Protein AF-0000000078470858 (afdb_homodimer)

Nearest PDB structures (foldseek):
  6ssp-assembly2_H  TM=3.306E-01  e=7.526E+00  Dickeya chrysanthemi
  3lq7-assembly1_A  TM=2.319E-01  e=8.376E+00  Agrobacterium fabrum str. C58
  6ssp-assembly2_H  TM=3.306E-01  e=5.471E+00  Dickeya chrysanthemi

Structure (mmCIF, N/CA/C/O backbone):
data_AF-0000000078470858-model_v1
#
loop_
_entity.id
_entity.type
_entity.pdbx_description
1 polymer 'Uncharacterized protein'
#
loop_
_atom_site.group_PDB
_atom_site.id
_atom_site.type_symbol
_atom_site.label_atom_id
_atom_site.label_alt_id
_atom_site.label_comp_id
_atom_site.label_asym_id
_atom_site.label_entity_id
_atom_site.label_seq_id
_atom_site.pdbx_PDB_ins_code
_atom_site.Cartn_x
_atom_site.Cartn_y
_atom_site.Cartn_z
_atom_site.occupancy
_atom_site.B_iso_or_equiv
_atom_site.auth_seq_id
_atom_site.auth_comp_id
_atom_site.auth_asym_id
_atom_site.auth_atom_id
_atom_site.pdbx_PDB_model_num
ATOM 1 N N . MET A 1 1 ? -19.266 -31.812 -19.844 1 37.5 1 MET A N 1
ATOM 2 C CA . MET A 1 1 ? -18.266 -30.734 -19.781 1 37.5 1 MET A CA 1
ATOM 3 C C . MET A 1 1 ? -18.656 -29.688 -18.75 1 37.5 1 MET A C 1
ATOM 5 O O . MET A 1 1 ? -19.531 -28.859 -18.984 1 37.5 1 MET A O 1
ATOM 9 N N . ILE A 1 2 ? -18.75 -29.969 -17.453 1 41.38 2 ILE A N 1
ATOM 10 C CA . ILE A 1 2 ? -19.234 -29.109 -16.375 1 41.38 2 ILE A CA 1
ATOM 11 C C . ILE A 1 2 ? -18.344 -27.875 -16.266 1 41.38 2 ILE A C 1
ATOM 13 O O . ILE A 1 2 ? -17.109 -28 -16.188 1 41.38 2 ILE A O 1
ATOM 17 N N . ALA A 1 3 ? -18.641 -26.828 -16.875 1 43.81 3 ALA A N 1
ATOM 18 C CA . ALA A 1 3 ? -17.984 -25.547 -16.656 1 43.81 3 ALA A CA 1
ATOM 19 C C . ALA A 1 3 ? -17.641 -25.344 -15.188 1 43.81 3 ALA A C 1
ATOM 21 O O . ALA A 1 3 ? -18.516 -25.391 -14.328 1 43.81 3 ALA A O 1
ATOM 22 N N . SER A 1 4 ? -16.562 -25.891 -14.625 1 44.12 4 SER A N 1
ATOM 23 C CA . SER A 1 4 ? -16.203 -25.594 -13.242 1 44.12 4 SER A CA 1
ATOM 24 C C . SER A 1 4 ? -16.484 -24.125 -12.898 1 44.12 4 SER A C 1
ATOM 26 O O . SER A 1 4 ? -16 -23.219 -13.57 1 44.12 4 SER A O 1
ATOM 28 N N . THR A 1 5 ? -17.703 -23.781 -12.539 1 48.09 5 THR A N 1
ATOM 29 C CA . THR A 1 5 ? -18.062 -22.469 -12 1 48.09 5 THR A CA 1
ATOM 30 C C . THR A 1 5 ? -16.938 -21.906 -11.141 1 48.09 5 THR A C 1
ATOM 32 O O . THR A 1 5 ? -16.781 -22.297 -9.984 1 48.09 5 THR A O 1
ATOM 35 N N . HIS A 1 6 ? -15.891 -21.625 -11.719 1 52.25 6 HIS A N 1
ATOM 36 C CA . HIS A 1 6 ? -14.742 -21.047 -11.023 1 52.25 6 HIS A CA 1
ATOM 37 C C . HIS A 1 6 ? -15.172 -19.984 -10.031 1 52.25 6 HIS A C 1
ATOM 39 O O . HIS A 1 6 ? -15.828 -19.016 -10.398 1 52.25 6 HIS A O 1
ATOM 45 N N . LYS A 1 7 ? -15.711 -20.359 -8.781 1 55.19 7 LYS A N 1
ATOM 46 C CA . LYS A 1 7 ? -15.953 -19.359 -7.742 1 55.19 7 LYS A CA 1
ATOM 47 C C . LYS A 1 7 ? -14.844 -18.312 -7.715 1 55.19 7 LYS A C 1
ATOM 49 O O . LYS A 1 7 ? -13.656 -18.641 -7.719 1 55.19 7 LYS A O 1
ATOM 54 N N . PRO A 1 8 ? -15.266 -17.094 -8.023 1 62.03 8 PRO A N 1
ATOM 55 C CA . PRO A 1 8 ? -14.211 -16.078 -7.961 1 62.03 8 PRO A CA 1
ATOM 56 C C . PRO A 1 8 ? -13.406 -16.141 -6.668 1 62.03 8 PRO A C 1
ATOM 58 O O . PRO A 1 8 ? -13.977 -16.344 -5.59 1 62.03 8 PRO A O 1
ATOM 61 N N . SER A 1 9 ? -12.109 -16.25 -6.77 1 76.94 9 SER A N 1
ATOM 62 C CA . SER A 1 9 ? -11.195 -16.281 -5.633 1 76.94 9 SER A CA 1
ATOM 63 C C . SER A 1 9 ? -11.508 -15.172 -4.641 1 76.94 9 SER A C 1
ATOM 65 O O . SER A 1 9 ? -11.867 -14.055 -5.043 1 76.94 9 SER A O 1
ATOM 67 N N . ALA A 1 10 ? -11.742 -15.5 -3.354 1 79.12 10 ALA A N 1
ATOM 68 C CA . ALA A 1 10 ? -11.891 -14.508 -2.295 1 79.12 10 ALA A CA 1
ATOM 69 C C . ALA A 1 10 ? -10.773 -13.469 -2.35 1 79.12 10 ALA A C 1
ATOM 71 O O . ALA A 1 10 ? -10.883 -12.406 -1.74 1 79.12 10 ALA A O 1
ATOM 72 N N . ALA A 1 11 ? -9.82 -13.82 -3.15 1 89.5 11 ALA A N 1
ATOM 73 C CA . ALA A 1 11 ? -8.711 -12.891 -3.318 1 89.5 11 ALA A CA 1
ATOM 74 C C . ALA A 1 11 ? -9.117 -11.695 -4.176 1 89.5 11 ALA A C 1
ATOM 76 O O . ALA A 1 11 ? -8.539 -10.609 -4.051 1 89.5 11 ALA A O 1
ATOM 77 N N . MET A 1 12 ? -10.094 -11.859 -4.949 1 91.88 12 MET A N 1
ATOM 78 C CA . MET A 1 12 ? -10.445 -10.82 -5.914 1 91.88 12 MET A CA 1
ATOM 79 C C . MET A 1 12 ? -11.047 -9.609 -5.215 1 91.88 12 MET A C 1
ATOM 81 O O . MET A 1 12 ? -10.617 -8.477 -5.445 1 91.88 12 MET A O 1
ATOM 85 N N . PRO A 1 13 ? -12.031 -9.844 -4.324 1 94.31 13 PRO A N 1
ATOM 86 C CA . PRO A 1 13 ? -12.547 -8.672 -3.613 1 94.31 13 PRO A CA 1
ATOM 87 C C . PRO A 1 13 ? -11.461 -7.918 -2.844 1 94.31 13 PRO A C 1
ATOM 89 O O . PRO A 1 13 ? -11.484 -6.688 -2.781 1 94.31 13 PRO A O 1
ATOM 92 N N . TYR A 1 14 ? -10.562 -8.617 -2.262 1 96.06 14 TYR A N 1
ATOM 93 C CA . TYR A 1 14 ? -9.453 -8.016 -1.541 1 96.06 14 TYR A CA 1
ATOM 94 C C . TYR A 1 14 ? -8.578 -7.191 -2.48 1 96.06 14 TYR A C 1
ATOM 96 O O . TYR A 1 14 ? -8.219 -6.051 -2.17 1 96.06 14 TYR A O 1
ATOM 104 N N . ARG A 1 15 ? -8.297 -7.738 -3.592 1 95.19 15 ARG A N 1
ATOM 105 C CA . ARG A 1 15 ? -7.492 -7.039 -4.59 1 95.19 15 ARG A CA 1
ATOM 106 C C . ARG A 1 15 ? -8.18 -5.766 -5.059 1 95.19 15 ARG A C 1
ATOM 108 O O . ARG A 1 15 ? -7.551 -4.715 -5.172 1 95.19 15 ARG A O 1
ATOM 115 N N . ASN A 1 16 ? -9.43 -5.879 -5.383 1 96.62 16 ASN A N 1
ATOM 116 C CA . ASN A 1 16 ? -10.195 -4.723 -5.84 1 96.62 16 ASN A CA 1
ATOM 117 C C . ASN A 1 16 ? -10.227 -3.619 -4.781 1 96.62 16 ASN A C 1
ATOM 119 O O . ASN A 1 16 ? -10.047 -2.443 -5.102 1 96.62 16 ASN A O 1
ATOM 123 N N . ALA A 1 17 ? -10.469 -4.023 -3.557 1 98.19 17 ALA A N 1
ATOM 124 C CA . ALA A 1 17 ? -10.508 -3.059 -2.463 1 98.19 17 ALA A CA 1
ATOM 125 C C . ALA A 1 17 ? -9.156 -2.383 -2.277 1 98.19 17 ALA A C 1
ATOM 127 O O . ALA A 1 17 ? -9.078 -1.174 -2.045 1 98.19 17 ALA A O 1
ATOM 128 N N . TYR A 1 18 ? -8.086 -3.146 -2.354 1 97.75 18 TYR A N 1
ATOM 129 C CA . TYR A 1 18 ? -6.734 -2.598 -2.256 1 97.75 18 TYR A CA 1
ATOM 130 C C . TYR A 1 18 ? -6.492 -1.554 -3.338 1 97.75 18 TYR A C 1
ATOM 132 O O . TYR A 1 18 ? -6.004 -0.457 -3.053 1 97.75 18 TYR A O 1
ATOM 140 N N . ASN A 1 19 ? -6.836 -1.88 -4.539 1 97.38 19 ASN A N 1
ATOM 141 C CA . ASN A 1 19 ? -6.652 -0.963 -5.66 1 97.38 19 ASN A CA 1
ATOM 142 C C . ASN A 1 19 ? -7.449 0.323 -5.465 1 97.38 19 ASN A C 1
ATOM 144 O O . ASN A 1 19 ? -6.953 1.415 -5.746 1 97.38 19 ASN A O 1
ATOM 148 N N . ASN A 1 20 ? -8.664 0.168 -5.082 1 98.31 20 ASN A N 1
ATOM 149 C CA . ASN A 1 20 ? -9.484 1.349 -4.836 1 98.31 20 ASN A CA 1
ATOM 150 C C . ASN A 1 20 ? -8.852 2.266 -3.795 1 98.31 20 ASN A C 1
ATOM 152 O O . ASN A 1 20 ? -8.812 3.484 -3.977 1 98.31 20 ASN A O 1
ATOM 156 N N . LEU A 1 21 ? -8.359 1.654 -2.719 1 98.62 21 LEU A N 1
ATOM 157 C CA . LEU A 1 21 ? -7.734 2.436 -1.655 1 98.62 21 LEU A CA 1
ATOM 158 C C . LEU A 1 21 ? -6.469 3.121 -2.158 1 98.62 21 LEU A C 1
ATOM 160 O O . LEU A 1 21 ? -6.277 4.32 -1.937 1 98.62 21 LEU A O 1
ATOM 164 N N . LEU A 1 22 ? -5.652 2.375 -2.814 1 97.5 22 LEU A N 1
ATOM 165 C CA . LEU A 1 22 ? -4.395 2.875 -3.354 1 97.5 22 LEU A CA 1
ATOM 166 C C . LEU A 1 22 ? -4.633 4.043 -4.309 1 97.5 22 LEU A C 1
ATOM 168 O O . LEU A 1 22 ? -3.844 4.984 -4.352 1 97.5 22 LEU A O 1
ATOM 172 N N . ASN A 1 23 ? -5.672 3.986 -5.008 1 97.06 23 ASN A N 1
ATOM 173 C CA . ASN A 1 23 ? -5.926 4.973 -6.055 1 97.06 23 ASN A CA 1
ATOM 174 C C . ASN A 1 23 ? -6.801 6.113 -5.547 1 97.06 23 ASN A C 1
ATOM 176 O O . ASN A 1 23 ? -7.254 6.949 -6.332 1 97.06 23 ASN A O 1
ATOM 180 N N . THR A 1 24 ? -7.113 6.125 -4.328 1 98.12 24 THR A N 1
ATOM 181 C CA . THR A 1 24 ? -7.828 7.266 -3.762 1 98.12 24 THR A CA 1
ATOM 182 C C . THR A 1 24 ? -6.93 8.5 -3.725 1 98.12 24 THR A C 1
ATOM 184 O O . THR A 1 24 ? -5.984 8.562 -2.936 1 98.12 24 THR A O 1
ATOM 187 N N . LYS A 1 25 ? -7.227 9.469 -4.527 1 97.75 25 LYS A N 1
ATOM 188 C CA . LYS A 1 25 ? -6.434 10.688 -4.648 1 97.75 25 LYS A CA 1
ATOM 189 C C . LYS A 1 25 ? -7.289 11.93 -4.418 1 97.75 25 LYS A C 1
ATOM 191 O O . LYS A 1 25 ? -8.484 11.938 -4.73 1 97.75 25 LYS A O 1
ATOM 196 N N . PHE A 1 26 ? -6.613 12.938 -3.869 1 96.94 26 PHE A N 1
ATOM 197 C CA . PHE A 1 26 ? -7.254 14.242 -3.779 1 96.94 26 PHE A CA 1
ATOM 198 C C . PHE A 1 26 ? -7.504 14.82 -5.168 1 96.94 26 PHE A C 1
ATOM 200 O O . PHE A 1 26 ? -6.574 14.953 -5.969 1 96.94 26 PHE A O 1
ATOM 207 N N . THR A 1 27 ? -8.766 15.211 -5.422 1 89.69 27 THR A N 1
ATOM 208 C CA . THR A 1 27 ? -9.078 15.758 -6.738 1 89.69 27 THR A CA 1
ATOM 209 C C . THR A 1 27 ? -9.75 17.125 -6.613 1 89.69 27 THR A C 1
ATOM 211 O O . THR A 1 27 ? -9.172 18.141 -7.004 1 89.69 27 THR A O 1
ATOM 214 N N . THR A 1 28 ? -10.875 17.219 -5.918 1 87.88 28 THR A N 1
ATOM 215 C CA . THR A 1 28 ? -11.656 18.453 -5.969 1 87.88 28 THR A CA 1
ATOM 216 C C . THR A 1 28 ? -11.688 19.125 -4.602 1 87.88 28 THR A C 1
ATOM 218 O O . THR A 1 28 ? -11.32 20.297 -4.473 1 87.88 28 THR A O 1
ATOM 221 N N . SER A 1 29 ? -12.203 18.438 -3.674 1 94 29 SER A N 1
ATOM 222 C CA . SER A 1 29 ? -12.328 19.031 -2.348 1 94 29 SER A CA 1
ATOM 223 C C . SER A 1 29 ? -11.773 18.109 -1.272 1 94 29 SER A C 1
ATOM 225 O O . SER A 1 29 ? -11.773 16.891 -1.437 1 94 29 SER A O 1
ATOM 227 N N . ALA A 1 30 ? -11.43 18.734 -0.193 1 9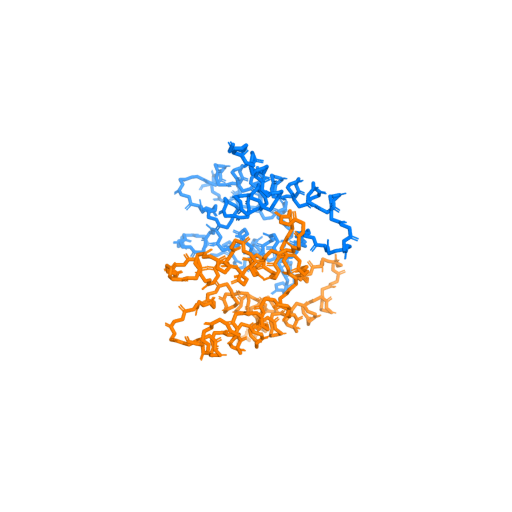5.56 30 ALA A N 1
ATOM 228 C CA . ALA A 1 30 ? -10.953 17.984 0.958 1 95.56 30 ALA A CA 1
ATOM 229 C C . ALA A 1 30 ? -12.047 17.062 1.503 1 95.56 30 ALA A C 1
ATOM 231 O O . ALA A 1 30 ? -11.781 15.922 1.883 1 95.56 30 ALA A O 1
ATOM 232 N N . THR A 1 31 ? -13.219 17.578 1.565 1 95.5 31 THR A N 1
ATOM 233 C CA . THR A 1 31 ? -14.344 16.812 2.076 1 95.5 31 THR A CA 1
ATOM 234 C C . THR A 1 31 ? -14.547 15.539 1.252 1 95.5 31 THR A C 1
ATOM 236 O O . THR A 1 31 ? -14.688 14.445 1.806 1 95.5 31 THR A O 1
ATOM 239 N N . ASP A 1 32 ? -14.594 15.656 -0.107 1 96.5 32 ASP A N 1
ATOM 240 C CA . ASP A 1 32 ? -14.766 14.492 -0.972 1 96.5 32 ASP A CA 1
ATOM 241 C C . ASP A 1 32 ? -13.617 13.508 -0.806 1 96.5 32 ASP A C 1
ATOM 243 O O . ASP A 1 32 ? -13.836 12.297 -0.701 1 96.5 32 ASP A O 1
ATOM 247 N N . PHE A 1 33 ? -12.43 14.055 -0.84 1 97.88 33 PHE A N 1
ATOM 248 C CA . PHE A 1 33 ? -11.266 13.188 -0.678 1 97.88 33 PHE A CA 1
ATOM 249 C C . PHE A 1 33 ? -11.344 12.422 0.635 1 97.88 33 PHE A C 1
ATOM 251 O O . PHE A 1 33 ? -11.141 11.203 0.659 1 97.88 33 PHE A O 1
ATOM 258 N N . CYS A 1 34 ? -11.602 13.102 1.773 1 98.25 34 CYS A N 1
ATOM 259 C CA . CYS A 1 34 ? -11.648 12.477 3.092 1 98.25 34 CYS A CA 1
ATOM 260 C C . CYS A 1 34 ? -12.727 11.406 3.152 1 98.25 34 CYS A C 1
ATOM 262 O O . CYS A 1 34 ? -12.5 10.312 3.67 1 98.25 34 CYS A O 1
ATOM 264 N N . ASN A 1 35 ? -13.898 11.656 2.619 1 97.94 35 ASN A N 1
ATOM 265 C CA . ASN A 1 35 ? -14.992 10.688 2.611 1 97.94 35 ASN A CA 1
ATOM 266 C C . ASN A 1 35 ? -14.648 9.461 1.772 1 97.94 35 ASN A C 1
ATOM 268 O O . ASN A 1 35 ? -14.891 8.328 2.195 1 97.94 35 ASN A O 1
ATOM 272 N N . ASP A 1 36 ? -14.141 9.688 0.554 1 98.44 36 ASP A N 1
ATOM 273 C CA . ASP A 1 3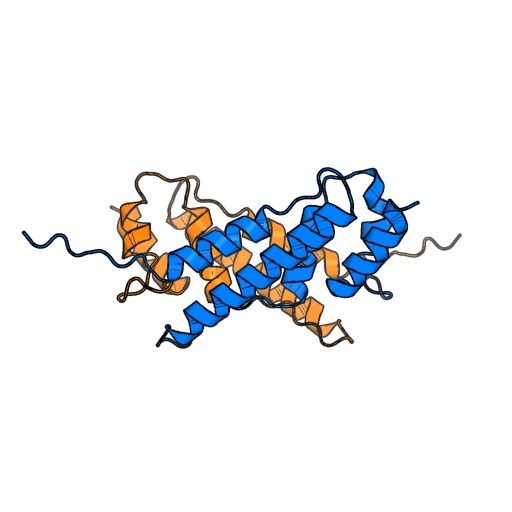6 ? -13.773 8.586 -0.328 1 98.44 36 ASP A CA 1
ATOM 274 C C . ASP A 1 36 ? -12.688 7.711 0.306 1 98.44 36 ASP A C 1
ATOM 276 O O . ASP A 1 36 ? -12.758 6.484 0.238 1 98.44 36 ASP A O 1
ATOM 280 N N . PHE A 1 37 ? -11.664 8.383 0.908 1 98.69 37 PHE A N 1
ATOM 281 C CA . PHE A 1 37 ? -10.594 7.621 1.534 1 98.69 37 PHE A CA 1
ATOM 282 C C . PHE A 1 37 ? -11.133 6.754 2.666 1 98.69 37 PHE A C 1
ATOM 284 O O . PHE A 1 37 ? -10.805 5.57 2.76 1 98.69 37 PHE A O 1
ATOM 291 N N . GLN A 1 38 ? -11.945 7.316 3.539 1 98.5 38 GLN A N 1
ATOM 292 C CA . GLN A 1 38 ? -12.516 6.57 4.656 1 98.5 38 GLN A CA 1
ATOM 293 C C . GLN A 1 38 ? -13.344 5.391 4.168 1 98.5 38 GLN A C 1
ATOM 295 O O . GLN A 1 38 ? -13.25 4.289 4.711 1 98.5 38 GLN A O 1
ATOM 300 N N . ARG A 1 39 ? -14.133 5.621 3.176 1 98.62 39 ARG A N 1
ATOM 301 C CA . ARG A 1 39 ? -14.953 4.562 2.604 1 98.62 39 ARG A CA 1
ATOM 302 C C . ARG A 1 39 ? -14.094 3.441 2.037 1 98.62 39 ARG A C 1
ATOM 304 O O . ARG A 1 39 ? -14.328 2.266 2.32 1 98.62 39 ARG A O 1
ATOM 311 N N . ASN A 1 40 ? -13.141 3.812 1.22 1 98.81 40 ASN A N 1
ATOM 312 C CA . ASN A 1 40 ? -12.281 2.816 0.595 1 98.81 40 ASN A CA 1
ATOM 313 C C . ASN A 1 40 ? -11.422 2.088 1.628 1 98.81 40 ASN A C 1
ATOM 315 O O . ASN A 1 40 ? -11.148 0.896 1.482 1 98.81 40 ASN A O 1
ATOM 319 N N . LEU A 1 41 ? -10.984 2.793 2.695 1 98.81 41 LEU A N 1
ATOM 320 C CA . LEU A 1 41 ? -10.242 2.16 3.781 1 98.81 41 LEU A CA 1
ATOM 321 C C . LEU A 1 41 ? -11.109 1.118 4.488 1 98.81 41 LEU A C 1
ATOM 323 O O . LEU A 1 41 ? -10.648 0.004 4.754 1 98.81 41 LEU A O 1
ATOM 327 N N . GLN A 1 42 ? -12.297 1.466 4.801 1 98.69 42 GLN A N 1
ATOM 328 C CA . GLN A 1 42 ? -13.203 0.532 5.457 1 98.69 42 GLN A CA 1
ATOM 329 C C . GLN A 1 42 ? -13.492 -0.672 4.562 1 98.69 42 GLN A C 1
ATOM 331 O O . GLN A 1 42 ? -13.547 -1.807 5.043 1 98.69 42 GLN A O 1
ATOM 336 N N . ASN A 1 43 ? -13.758 -0.433 3.291 1 98.69 43 ASN A N 1
ATOM 337 C CA . ASN A 1 43 ? -13.953 -1.529 2.35 1 98.69 43 ASN A CA 1
ATOM 338 C C . ASN A 1 43 ? -12.758 -2.473 2.322 1 98.69 43 ASN A C 1
ATOM 340 O O . ASN A 1 43 ? -12.922 -3.693 2.254 1 98.69 43 ASN A O 1
ATOM 344 N N . PHE A 1 44 ? -11.594 -1.891 2.334 1 98.56 44 PHE A N 1
ATOM 345 C CA . PHE A 1 44 ? -10.383 -2.707 2.346 1 98.56 44 PHE A CA 1
ATOM 346 C C . PHE A 1 44 ? -10.305 -3.539 3.619 1 98.56 44 PHE A C 1
ATOM 348 O O . PHE A 1 44 ? -10 -4.73 3.57 1 98.56 44 PHE A O 1
ATOM 355 N N . ARG A 1 45 ? -10.57 -2.955 4.793 1 98.5 45 ARG A N 1
ATOM 356 C CA . ARG A 1 45 ? -10.555 -3.668 6.066 1 98.5 45 ARG A CA 1
ATOM 357 C C . ARG A 1 45 ? -11.562 -4.812 6.07 1 98.5 45 ARG A C 1
ATOM 359 O O . ARG A 1 45 ? -11.266 -5.906 6.551 1 98.5 45 ARG A O 1
ATOM 366 N N . ASN A 1 46 ? -12.703 -4.543 5.562 1 98 46 ASN A N 1
ATOM 367 C CA . ASN A 1 46 ? -13.734 -5.574 5.473 1 98 46 ASN A CA 1
ATOM 368 C C . ASN A 1 46 ? -13.289 -6.734 4.582 1 98 46 ASN A C 1
ATOM 370 O O . ASN A 1 46 ? -13.492 -7.898 4.926 1 98 46 ASN A O 1
ATOM 374 N N . ALA A 1 47 ? -12.766 -6.414 3.398 1 96.88 47 ALA A N 1
ATOM 375 C CA . ALA A 1 47 ? -12.281 -7.445 2.486 1 96.88 47 ALA A CA 1
ATOM 376 C C . ALA A 1 47 ? -11.164 -8.266 3.129 1 96.88 47 ALA A C 1
ATOM 378 O O . ALA 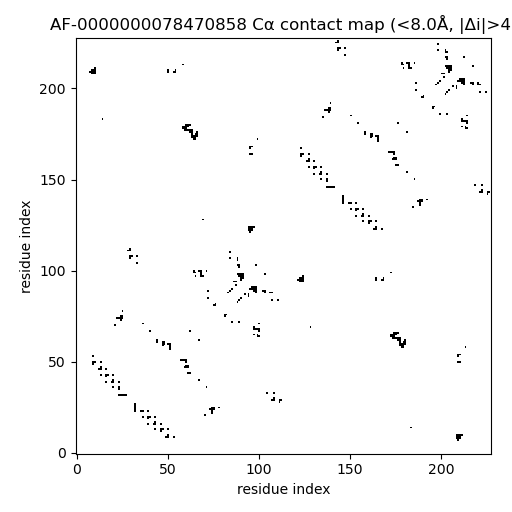A 1 47 ? -11.102 -9.484 2.957 1 96.88 47 ALA A O 1
ATOM 379 N N . ALA A 1 48 ? -10.266 -7.555 3.816 1 96.69 48 ALA A N 1
ATOM 380 C CA . ALA A 1 48 ? -9.18 -8.234 4.527 1 96.69 48 ALA A CA 1
ATOM 381 C C . ALA A 1 48 ? -9.734 -9.203 5.566 1 96.69 48 ALA A C 1
ATOM 383 O O . ALA A 1 48 ? -9.297 -10.359 5.641 1 96.69 48 ALA A O 1
ATOM 384 N N . ALA A 1 49 ? -10.641 -8.75 6.363 1 95.31 49 ALA A N 1
ATOM 385 C CA . ALA A 1 49 ? -11.25 -9.586 7.395 1 95.31 49 ALA A CA 1
ATOM 386 C C . ALA A 1 49 ? -11.938 -10.805 6.785 1 95.31 49 ALA A C 1
ATOM 388 O O . ALA A 1 49 ? -11.836 -11.914 7.312 1 95.31 49 ALA A O 1
ATOM 389 N N . SER A 1 50 ? -12.688 -10.586 5.699 1 93.62 50 SER A N 1
ATOM 390 C CA . SER A 1 50 ? -13.375 -11.672 5.012 1 93.62 50 SER A CA 1
ATOM 391 C C . SER A 1 50 ? -12.391 -12.719 4.508 1 93.62 50 SER A C 1
ATOM 393 O O . SER A 1 50 ? -12.625 -13.922 4.645 1 93.62 50 SER A O 1
ATOM 395 N N . LEU A 1 51 ? -11.359 -12.227 3.916 1 93.25 51 LEU A N 1
ATOM 396 C CA . LEU A 1 51 ? -10.336 -13.133 3.402 1 93.25 51 LEU A CA 1
ATOM 397 C C . LEU A 1 51 ? -9.688 -13.914 4.539 1 93.25 51 LEU A C 1
ATOM 399 O O . LEU A 1 51 ? -9.438 -15.117 4.406 1 93.25 51 LEU A O 1
ATOM 403 N N . GLU A 1 52 ? -9.32 -13.25 5.617 1 92.56 52 GLU A N 1
ATOM 404 C CA . GLU A 1 52 ? -8.719 -13.898 6.781 1 92.56 52 GLU A CA 1
ATOM 405 C C . GLU A 1 52 ? -9.641 -14.977 7.348 1 92.56 52 GLU A C 1
ATOM 407 O O . GLU A 1 52 ? -9.172 -16.016 7.801 1 92.56 52 GLU A O 1
ATOM 412 N N . ALA A 1 53 ? -10.828 -14.742 7.344 1 88.88 53 ALA A N 1
ATOM 413 C CA . ALA A 1 53 ? -11.812 -15.688 7.875 1 88.88 53 ALA A CA 1
ATOM 414 C C . ALA A 1 53 ? -11.859 -16.953 7.031 1 88.88 53 ALA A C 1
ATOM 416 O O . ALA A 1 53 ? -12.195 -18.031 7.535 1 88.88 53 ALA A O 1
ATOM 417 N N . MET A 1 54 ? -11.547 -16.797 5.777 1 84.62 54 MET A N 1
ATOM 418 C CA . MET A 1 54 ? -11.617 -17.922 4.852 1 84.62 54 MET A CA 1
ATOM 419 C C . MET A 1 54 ? -10.289 -18.672 4.793 1 84.62 54 MET A C 1
ATOM 421 O O . MET A 1 54 ? -10.227 -19.797 4.297 1 84.62 54 MET A O 1
ATOM 425 N N . ASN A 1 55 ? -9.297 -17.922 5.266 1 77.31 55 ASN A N 1
ATOM 426 C CA . ASN A 1 55 ? -7.941 -18.422 5.086 1 77.31 55 ASN A CA 1
ATOM 427 C C . ASN A 1 55 ? -7.555 -19.406 6.195 1 77.31 55 ASN A C 1
ATOM 429 O O . ASN A 1 55 ? -7.605 -19.047 7.379 1 77.31 55 ASN A O 1
ATOM 433 N N . GLU A 1 56 ? -7.262 -20.516 5.82 1 72.12 56 GLU A N 1
ATOM 434 C CA . GLU A 1 56 ? -6.863 -21.562 6.766 1 72.12 56 GLU A CA 1
ATOM 435 C C . GLU A 1 56 ? -5.414 -21.375 7.207 1 72.12 56 GLU A C 1
ATOM 437 O O . GLU A 1 56 ? -5.016 -21.875 8.258 1 72.12 56 GLU A O 1
ATOM 442 N N . ASN A 1 57 ? -4.629 -20.641 6.453 1 68.81 57 ASN A N 1
ATOM 443 C CA . ASN A 1 57 ? -3.189 -20.547 6.668 1 68.81 57 ASN A CA 1
ATOM 444 C C . ASN A 1 57 ? -2.838 -19.438 7.645 1 68.81 57 ASN A C 1
ATOM 446 O O . ASN A 1 57 ? -1.662 -19.109 7.832 1 68.81 57 ASN A O 1
ATOM 450 N N . SER A 1 58 ? -3.725 -18.828 8.172 1 81.75 58 SER A N 1
ATOM 451 C CA . SER A 1 58 ? -3.512 -17.875 9.258 1 81.75 58 SER A CA 1
ATOM 452 C C . SER A 1 58 ? -2.84 -16.594 8.758 1 81.75 58 SER A C 1
ATOM 454 O O . SER A 1 58 ? -2.336 -15.805 9.555 1 81.75 58 SER A O 1
ATOM 456 N N . MET A 1 59 ? -2.607 -16.5 7.395 1 88.81 59 MET A N 1
ATOM 457 C CA . MET A 1 59 ? -2.047 -15.25 6.895 1 88.81 59 MET A CA 1
ATOM 458 C C . MET A 1 59 ? -2.947 -14.07 7.25 1 88.81 59 MET A C 1
ATOM 460 O O . MET A 1 59 ? -4.172 -14.164 7.152 1 88.81 59 MET A O 1
ATOM 464 N N . LYS A 1 60 ? -2.268 -12.953 7.703 1 94.56 60 LYS A N 1
ATOM 465 C CA . LYS A 1 60 ? -2.992 -11.727 8.023 1 94.56 60 LYS A CA 1
ATOM 466 C C . LYS A 1 60 ? -3.006 -10.766 6.836 1 94.56 60 LYS A C 1
ATOM 468 O O . LYS A 1 60 ? -2.01 -10.641 6.125 1 94.56 60 LYS A O 1
ATOM 473 N N . TYR A 1 61 ? -4.137 -10.125 6.629 1 95.94 61 TYR A N 1
ATOM 474 C CA . TYR A 1 61 ? -4.328 -9.297 5.445 1 95.94 61 TYR A CA 1
ATOM 475 C C . TYR A 1 61 ? -4.637 -7.855 5.836 1 95.94 61 TYR A C 1
ATOM 477 O O . TYR A 1 61 ? -4.809 -6.996 4.969 1 95.94 61 TYR A O 1
ATOM 485 N N . GLY A 1 62 ? -4.668 -7.629 7.094 1 96.5 62 GLY A N 1
ATOM 486 C CA . GLY A 1 62 ? -5.07 -6.316 7.574 1 96.5 62 GLY A CA 1
ATOM 487 C C . GLY A 1 62 ? -4.062 -5.23 7.258 1 96.5 62 GLY A C 1
ATOM 488 O O . GLY A 1 62 ? -2.949 -5.516 6.816 1 96.5 62 GLY A O 1
ATOM 489 N N . ILE A 1 63 ? -4.453 -4.051 7.445 1 98.19 63 ILE A N 1
ATOM 490 C CA . ILE A 1 63 ? -3.646 -2.85 7.262 1 98.19 63 ILE A CA 1
ATOM 491 C C . ILE A 1 63 ? -3.416 -2.17 8.609 1 98.19 63 ILE A C 1
ATOM 493 O O . ILE A 1 63 ? -4.348 -2.029 9.406 1 98.19 63 ILE A O 1
ATOM 497 N N . SER A 1 64 ? -2.162 -1.79 8.867 1 97.38 64 SER A N 1
ATOM 498 C CA . SER A 1 64 ? -1.86 -1.067 10.102 1 97.38 64 SER A CA 1
ATOM 499 C C . SER A 1 64 ? -2.301 0.389 10.008 1 97.38 64 SER A C 1
ATOM 501 O O . SER A 1 64 ? -2.496 0.917 8.914 1 97.38 64 SER A O 1
ATOM 503 N N . GLU A 1 65 ? -2.41 0.992 11.133 1 95.81 65 GLU A N 1
ATOM 504 C CA . GLU A 1 65 ? -2.781 2.404 11.164 1 95.81 65 GLU A CA 1
ATOM 505 C C . GLU A 1 65 ? -1.729 3.268 10.477 1 95.81 65 GLU A C 1
ATOM 507 O O . GLU A 1 65 ? -2.066 4.23 9.781 1 95.81 65 GLU A O 1
ATOM 512 N N . GLY A 1 66 ? -0.463 2.957 10.695 1 95.44 66 GLY A N 1
ATOM 513 C CA . GLY A 1 66 ? 0.611 3.689 10.047 1 95.44 66 GLY A CA 1
ATOM 514 C C . GLY A 1 66 ? 0.571 3.588 8.531 1 95.44 66 GLY A C 1
ATOM 515 O O . GLY A 1 66 ? 0.805 4.574 7.832 1 95.44 66 GLY A O 1
ATOM 516 N N . MET A 1 67 ? 0.287 2.441 8.023 1 97.25 67 MET A N 1
ATOM 517 C CA . MET A 1 67 ? 0.163 2.262 6.578 1 97.25 67 MET A CA 1
ATOM 518 C C . MET A 1 67 ? -1.026 3.045 6.035 1 97.25 67 MET A C 1
ATOM 520 O O . MET A 1 67 ? -0.935 3.656 4.969 1 97.25 67 MET A O 1
ATOM 524 N N . ALA A 1 68 ? -2.156 2.955 6.746 1 98.38 68 ALA A N 1
ATOM 525 C CA . ALA A 1 68 ? -3.299 3.766 6.336 1 98.38 68 ALA A CA 1
ATOM 526 C C . ALA A 1 68 ? -2.928 5.246 6.277 1 98.38 68 ALA A C 1
ATOM 528 O O . ALA A 1 68 ? -3.293 5.945 5.328 1 98.38 68 ALA A O 1
ATOM 529 N N . SER A 1 69 ? -2.211 5.688 7.211 1 97.44 69 SER A N 1
ATOM 530 C CA . SER A 1 69 ? -1.804 7.086 7.289 1 97.44 69 SER A CA 1
ATOM 531 C C . SER A 1 69 ? -0.912 7.465 6.113 1 97.44 69 SER A C 1
ATOM 533 O O . SER A 1 69 ? -1.088 8.531 5.512 1 97.44 69 SER A O 1
ATOM 535 N N . ILE A 1 70 ? 0.077 6.625 5.848 1 96.88 70 ILE A N 1
ATOM 536 C CA . ILE A 1 70 ? 0.968 6.973 4.742 1 96.88 70 ILE A CA 1
ATOM 537 C C . ILE A 1 70 ? 0.191 6.961 3.43 1 96.88 70 ILE A C 1
ATOM 539 O O . ILE A 1 70 ? 0.463 7.762 2.533 1 96.88 70 ILE A O 1
ATOM 543 N N . MET A 1 71 ? -0.758 6.07 3.244 1 98.12 71 MET A N 1
ATOM 544 C CA . MET A 1 71 ? -1.575 6.066 2.035 1 98.12 71 MET A CA 1
ATOM 545 C C . MET A 1 71 ? -2.406 7.34 1.934 1 98.12 71 MET A C 1
ATOM 547 O O . MET A 1 71 ? -2.559 7.902 0.847 1 98.12 71 MET A O 1
ATOM 551 N N . PHE A 1 72 ? -2.992 7.809 3.066 1 98.5 72 PHE A N 1
ATOM 552 C CA . PHE A 1 72 ? -3.709 9.078 3.115 1 98.5 72 PHE A CA 1
ATOM 553 C C . PHE A 1 72 ? -2.801 10.234 2.701 1 98.5 72 PHE A C 1
ATOM 555 O O . PHE A 1 72 ? -3.178 11.055 1.869 1 98.5 72 PHE A O 1
ATOM 562 N N . PHE A 1 73 ? -1.624 10.25 3.275 1 97.06 73 PHE A N 1
ATOM 563 C CA . PHE A 1 73 ? -0.607 11.25 2.975 1 97.06 73 PHE A CA 1
ATOM 564 C C . PHE A 1 73 ? -0.299 11.273 1.481 1 97.06 73 PHE A C 1
ATOM 566 O O . PHE A 1 73 ? -0.298 12.336 0.86 1 97.06 73 PHE A O 1
ATOM 573 N N . GLN A 1 74 ? -0.104 10.148 0.873 1 96.25 74 GLN A N 1
ATOM 574 C CA . GLN A 1 74 ? 0.254 10.016 -0.537 1 96.25 74 GLN A CA 1
ATOM 575 C C . GLN A 1 74 ? -0.885 10.492 -1.438 1 96.25 74 GLN A C 1
ATOM 577 O O . GLN A 1 74 ? -0.645 11.039 -2.516 1 96.25 74 GLN A O 1
ATOM 582 N N . GLY A 1 75 ? -2.074 10.273 -0.97 1 97.38 75 GLY A N 1
ATOM 583 C CA . GLY A 1 75 ? -3.227 10.711 -1.742 1 97.38 75 GLY A CA 1
ATOM 584 C C . GLY A 1 75 ? -3.299 12.219 -1.912 1 97.38 75 GLY A C 1
ATOM 585 O O . GLY A 1 75 ? -4.039 12.719 -2.762 1 97.38 75 GLY A O 1
ATOM 586 N N . THR A 1 76 ? -2.525 12.938 -1.178 1 96.69 76 THR A N 1
ATOM 587 C CA . THR A 1 76 ? -2.543 14.391 -1.218 1 96.69 76 THR A CA 1
ATOM 588 C C . THR A 1 76 ? -1.234 14.938 -1.788 1 96.69 76 THR A C 1
ATOM 590 O O . THR A 1 76 ? -1.066 16.141 -1.925 1 96.69 76 THR A O 1
ATOM 593 N N . ALA A 1 77 ? -0.289 14.094 -2.133 1 93.38 77 ALA A N 1
ATOM 594 C CA . ALA A 1 77 ? 1.1 14.461 -2.402 1 93.38 77 ALA A CA 1
ATOM 595 C C . ALA A 1 77 ? 1.2 15.375 -3.621 1 93.38 77 ALA A C 1
ATOM 597 O O . ALA A 1 77 ? 2.111 16.203 -3.711 1 93.38 77 ALA A O 1
ATOM 598 N N . HIS A 1 78 ? 0.294 15.305 -4.496 1 93.38 78 HIS A N 1
ATOM 599 C CA . HIS A 1 78 ? 0.395 16.062 -5.746 1 93.38 78 HIS A CA 1
ATOM 600 C C . HIS A 1 78 ? -0.274 17.422 -5.625 1 93.38 78 HIS A C 1
ATOM 602 O O . HIS A 1 78 ? -0.214 18.234 -6.555 1 93.38 78 HIS A O 1
ATOM 608 N N . ILE A 1 79 ? -0.891 17.703 -4.535 1 94.5 79 ILE A N 1
ATOM 609 C CA . ILE A 1 79 ? -1.583 18.969 -4.316 1 94.5 79 ILE A CA 1
ATOM 610 C C . ILE A 1 79 ? -0.626 19.969 -3.686 1 94.5 79 ILE A C 1
ATOM 612 O O . ILE A 1 79 ? -0.311 19.875 -2.498 1 94.5 79 ILE A O 1
ATOM 616 N N . SER A 1 80 ? -0.238 20.953 -4.41 1 93.69 80 SER A N 1
ATOM 617 C CA . SER A 1 80 ? 0.855 21.844 -4.023 1 93.69 80 SER A CA 1
ATOM 618 C C . SER A 1 80 ? 0.488 22.672 -2.793 1 93.69 80 SER A C 1
ATOM 620 O O . SER A 1 80 ? 1.313 22.859 -1.896 1 93.69 80 SER A O 1
ATOM 622 N N . TRP A 1 81 ? -0.707 23.234 -2.82 1 93.44 81 TRP A N 1
ATOM 623 C CA . TRP A 1 81 ? -1.05 24.156 -1.743 1 93.44 81 TRP A CA 1
ATOM 624 C C . TRP A 1 81 ? -1.188 23.422 -0.416 1 93.44 81 TRP A C 1
ATOM 626 O O . TRP A 1 81 ? -1.315 24.047 0.64 1 93.44 81 TRP A O 1
ATOM 636 N N . LEU A 1 82 ? -1.118 22.016 -0.364 1 95.56 82 LEU A N 1
ATOM 637 C CA . LEU A 1 82 ? -1.224 21.219 0.855 1 95.56 82 LEU A CA 1
ATOM 638 C C . LEU A 1 82 ? 0.158 20.891 1.408 1 95.56 82 LEU A C 1
ATOM 640 O O . LEU A 1 82 ? 0.281 20.109 2.361 1 95.56 82 LEU A O 1
ATOM 644 N N . GLU A 1 83 ? 1.167 21.406 0.894 1 94.25 83 GLU A N 1
ATOM 645 C CA . GLU A 1 83 ? 2.531 21.094 1.312 1 94.25 83 GLU A CA 1
ATOM 646 C C . GLU A 1 83 ? 2.744 21.422 2.787 1 94.25 83 GLU A C 1
ATOM 648 O O . GLU A 1 83 ? 3.303 20.625 3.537 1 94.25 83 GLU A O 1
ATOM 653 N N . THR A 1 84 ? 2.338 22.625 3.17 1 92.25 84 THR A N 1
ATOM 654 C CA . THR A 1 84 ? 2.498 23.047 4.559 1 92.25 84 THR A CA 1
ATOM 655 C C . THR A 1 84 ? 1.719 22.125 5.492 1 92.25 84 THR A C 1
ATOM 657 O O . THR A 1 84 ? 2.227 21.719 6.539 1 92.25 84 THR A O 1
ATOM 660 N N . TRP A 1 85 ? 0.48 21.812 5.102 1 94.56 85 TRP A N 1
ATOM 661 C CA . TRP A 1 85 ? -0.311 20.891 5.914 1 94.56 85 TRP A CA 1
ATOM 662 C C . TRP A 1 85 ? 0.393 19.547 6.059 1 94.56 85 TRP A C 1
ATOM 664 O O . TRP A 1 85 ? 0.402 18.969 7.141 1 94.56 85 TRP A O 1
ATOM 674 N N . ARG A 1 86 ? 0.992 18.953 5.016 1 93.19 86 ARG A N 1
ATOM 675 C CA . ARG A 1 86 ? 1.677 17.672 5.07 1 93.19 86 ARG A CA 1
ATOM 676 C C . ARG A 1 86 ? 2.873 17.719 6.016 1 93.19 86 ARG A C 1
ATOM 678 O O . ARG A 1 86 ? 3.203 16.734 6.664 1 93.19 86 ARG A O 1
ATOM 685 N N . ALA A 1 87 ? 3.416 18.844 6.191 1 89 87 ALA A N 1
ATOM 686 C CA . ALA A 1 87 ? 4.57 19.016 7.07 1 89 87 ALA A CA 1
ATOM 687 C C . ALA A 1 87 ? 4.137 19.172 8.523 1 89 87 ALA A C 1
ATOM 689 O O . ALA A 1 87 ? 4.91 18.906 9.445 1 89 87 ALA A O 1
ATOM 690 N N . THR A 1 88 ? 2.908 19.516 8.719 1 88.06 88 THR A N 1
ATOM 691 C CA . THR A 1 88 ? 2.498 19.859 10.078 1 88.06 88 THR A CA 1
ATOM 692 C C . THR A 1 88 ? 1.259 19.078 10.484 1 88.06 88 THR A C 1
ATOM 694 O O . THR A 1 88 ? 1.197 18.531 11.594 1 88.06 88 THR A O 1
ATOM 697 N N . GLY A 1 89 ? 0.287 19.016 9.5 1 89.81 89 GLY A N 1
ATOM 698 C CA . GLY A 1 89 ? -1.004 18.422 9.812 1 89.81 89 GLY A CA 1
ATOM 699 C C . GLY A 1 89 ? -1.024 16.922 9.641 1 89.81 89 GLY A C 1
ATOM 700 O O . GLY A 1 89 ? -1.806 16.219 10.297 1 89.81 89 GLY A O 1
ATOM 701 N N . ALA A 1 90 ? -0.22 16.453 8.781 1 93.19 90 ALA A N 1
ATOM 702 C CA . ALA A 1 90 ? -0.203 15.023 8.492 1 93.19 90 ALA A CA 1
ATOM 703 C C . ALA A 1 90 ? 0.776 14.289 9.406 1 93.19 90 ALA A C 1
ATOM 705 O O . ALA A 1 90 ? 0.863 13.062 9.367 1 93.19 90 ALA A O 1
ATOM 706 N N . LEU A 1 91 ? 1.491 15.039 10.188 1 90.31 91 LEU A N 1
ATOM 707 C CA . LEU A 1 91 ? 2.443 14.477 11.133 1 90.31 91 LEU A CA 1
ATOM 708 C C . LEU A 1 91 ? 2.012 14.75 12.57 1 90.31 91 LEU A C 1
ATOM 710 O O . LEU A 1 91 ? 1.276 15.703 12.828 1 90.31 91 LEU A O 1
ATOM 714 N N . GLU A 1 92 ? 2.459 13.859 13.438 1 90.12 92 GLU A N 1
ATOM 715 C CA . GLU A 1 92 ? 2.26 14.117 14.859 1 90.12 92 GLU A CA 1
ATOM 716 C C . GLU A 1 92 ? 3.049 15.344 15.312 1 90.12 92 GLU A C 1
ATOM 718 O O . GLU A 1 92 ? 3.9 15.844 14.57 1 90.12 92 GLU A O 1
ATOM 723 N N . LYS A 1 93 ? 2.807 15.742 16.516 1 82.94 93 LYS A N 1
ATOM 724 C CA . LYS A 1 93 ? 3.389 16.969 17.047 1 82.94 93 LYS A CA 1
ATOM 725 C C . LYS A 1 93 ? 4.91 16.875 17.094 1 82.94 93 LYS A C 1
ATOM 727 O O . LYS A 1 93 ? 5.605 17.875 16.906 1 82.94 93 LYS A O 1
ATOM 732 N N . ASP A 1 94 ? 5.391 15.711 17.328 1 78.06 94 ASP A N 1
ATOM 733 C CA . ASP A 1 94 ? 6.836 15.531 17.406 1 78.06 94 ASP A CA 1
ATOM 734 C C . ASP A 1 94 ? 7.469 15.516 16.016 1 78.06 94 ASP A C 1
ATOM 736 O O . ASP A 1 94 ? 8.695 15.508 15.891 1 78.06 94 ASP A O 1
ATOM 740 N N . GLN A 1 95 ? 6.664 15.492 14.938 1 80.38 95 GLN A N 1
ATOM 741 C CA . GLN A 1 95 ? 7.059 15.539 13.539 1 80.38 95 GLN A CA 1
ATOM 742 C C . GLN A 1 95 ? 7.859 14.305 13.148 1 80.38 95 GLN A C 1
ATOM 744 O O . GLN A 1 95 ? 8.57 14.305 12.141 1 80.38 95 GLN A O 1
ATOM 749 N N . GLN A 1 96 ? 7.754 13.312 13.922 1 83.12 96 GLN A N 1
ATOM 750 C CA . GLN A 1 96 ? 8.547 12.109 13.68 1 83.12 96 GLN A CA 1
ATOM 751 C C . GLN A 1 96 ? 7.691 10.992 13.109 1 83.12 96 GLN A C 1
ATOM 753 O O . GLN A 1 96 ? 8.211 10.07 12.461 1 83.12 96 GLN A O 1
ATOM 758 N N . SER A 1 97 ? 6.445 11.102 13.406 1 90.31 97 SER A N 1
ATOM 759 C CA . SER A 1 97 ? 5.531 10.039 12.984 1 90.31 97 SER A CA 1
ATOM 760 C C . SER A 1 97 ? 4.289 10.617 12.32 1 90.31 97 SER A C 1
ATOM 762 O O . SER A 1 97 ? 3.99 11.805 12.461 1 90.31 97 SER A O 1
ATOM 764 N N . PHE A 1 98 ? 3.625 9.789 11.562 1 92.81 98 PHE A N 1
ATOM 765 C CA . PHE A 1 98 ? 2.375 10.219 10.945 1 92.81 98 PHE A CA 1
ATOM 766 C C . PHE A 1 98 ? 1.271 10.352 11.984 1 92.81 98 PHE A C 1
ATOM 768 O O . PHE A 1 98 ? 1.196 9.555 12.922 1 92.81 98 PHE A O 1
ATOM 775 N N . ALA A 1 99 ? 0.49 11.352 11.766 1 93.88 99 ALA A N 1
ATOM 776 C CA . ALA A 1 99 ? -0.763 11.406 12.516 1 93.88 99 ALA A CA 1
ATOM 777 C C . ALA A 1 99 ? -1.713 10.297 12.07 1 93.88 99 ALA A C 1
ATOM 779 O O . ALA A 1 99 ? -1.671 9.852 10.922 1 93.88 99 ALA A O 1
ATOM 780 N N . PRO A 1 100 ? -2.543 9.805 13.047 1 95.31 100 PRO A N 1
ATOM 781 C CA . PRO A 1 100 ? -3.596 8.875 12.617 1 95.31 100 PRO A CA 1
ATOM 782 C C . PRO A 1 100 ? -4.512 9.477 11.555 1 95.31 100 PRO A C 1
ATOM 784 O O . PRO A 1 100 ? -4.691 10.695 11.5 1 95.31 100 PRO A O 1
ATOM 787 N N . VAL A 1 101 ? -5.16 8.625 10.781 1 97.38 101 VAL A N 1
ATOM 788 C CA . VAL A 1 101 ? -5.992 9.047 9.656 1 97.38 101 VAL A CA 1
ATOM 789 C C . VAL A 1 101 ? -7.109 9.961 10.156 1 97.38 101 VAL A C 1
ATOM 791 O O . VAL A 1 101 ? -7.43 10.969 9.516 1 97.38 101 VAL A O 1
ATOM 794 N N . GLU A 1 102 ? -7.68 9.609 11.281 1 96.62 102 GLU A N 1
ATOM 795 C CA . GLU A 1 102 ? -8.766 10.414 11.828 1 96.62 102 GLU A CA 1
ATOM 796 C C . GLU A 1 102 ? -8.305 11.844 12.094 1 96.62 102 GLU A C 1
ATOM 798 O O . GLU A 1 102 ? -9.023 12.805 11.789 1 96.62 102 GLU A O 1
ATOM 803 N N . GLN A 1 103 ? -7.199 11.992 12.648 1 95.88 103 GLN A N 1
ATOM 804 C CA . GLN A 1 103 ? -6.641 13.32 12.914 1 95.88 103 GLN A CA 1
ATOM 805 C C . GLN A 1 103 ? -6.324 14.047 11.609 1 95.88 103 GLN A C 1
ATOM 807 O O . GLN A 1 103 ? -6.602 15.242 11.477 1 95.88 103 GLN A O 1
ATOM 812 N N . MET A 1 104 ? -5.652 13.398 10.664 1 96.88 104 MET A N 1
ATOM 813 C CA . MET A 1 104 ? -5.367 14 9.359 1 96.88 104 MET A CA 1
ATOM 814 C C . MET A 1 104 ? -6.648 14.484 8.695 1 96.88 104 MET A C 1
ATOM 816 O O . MET A 1 104 ? -6.68 15.57 8.109 1 96.88 104 MET A O 1
ATOM 820 N N . THR A 1 105 ? -7.68 13.633 8.758 1 97.69 105 THR A N 1
ATOM 821 C CA . THR A 1 105 ? -8.977 13.992 8.188 1 97.69 105 THR A CA 1
ATOM 822 C C . THR A 1 105 ? -9.484 15.289 8.805 1 97.69 105 THR A C 1
ATOM 824 O O . THR A 1 105 ? -9.875 16.219 8.078 1 97.69 105 THR A O 1
ATOM 827 N N . ALA A 1 106 ? -9.461 15.375 10.062 1 96.5 106 ALA A N 1
ATOM 828 C CA . ALA A 1 106 ? -9.961 16.547 10.781 1 96.5 106 ALA A CA 1
ATOM 829 C C . ALA A 1 106 ? -9.18 17.797 10.398 1 96.5 106 ALA A C 1
ATOM 831 O O . ALA A 1 106 ? -9.766 18.844 10.102 1 96.5 106 ALA A O 1
ATOM 832 N N . THR A 1 107 ? -7.859 17.766 10.383 1 96.25 107 THR A N 1
ATOM 833 C CA . THR A 1 107 ? -7.027 18.938 10.133 1 96.25 107 THR A CA 1
ATOM 834 C C . THR A 1 107 ? -7.074 19.344 8.664 1 96.25 107 THR A C 1
ATOM 836 O O . THR A 1 107 ? -7.008 20.516 8.328 1 96.25 107 THR A O 1
ATOM 839 N N . LEU A 1 108 ? -7.133 18.344 7.742 1 97.19 108 LEU A N 1
ATOM 840 C CA . LEU A 1 108 ? -7.238 18.641 6.32 1 97.19 108 LEU A CA 1
ATOM 841 C C . LEU A 1 108 ? -8.539 19.391 6.016 1 97.19 108 LEU A C 1
ATOM 843 O O . LEU A 1 108 ? -8.539 20.359 5.262 1 97.19 108 LEU A O 1
ATOM 847 N N . ARG A 1 109 ? -9.602 18.969 6.613 1 95.19 109 ARG A N 1
ATOM 848 C CA . ARG A 1 109 ? -10.891 19.641 6.426 1 95.19 109 ARG A CA 1
ATOM 849 C C . ARG A 1 109 ? -10.844 21.062 6.953 1 95.19 109 ARG A C 1
ATOM 851 O O . ARG A 1 109 ? -11.445 21.969 6.363 1 95.19 109 ARG A O 1
ATOM 858 N N . ALA A 1 110 ? -10.148 21.297 8 1 92.06 110 ALA A N 1
ATOM 859 C CA . ALA A 1 110 ? -10.047 22.609 8.617 1 92.06 110 ALA A CA 1
ATOM 860 C C . ALA A 1 110 ? -9.266 23.578 7.723 1 92.06 110 ALA A C 1
ATOM 862 O O . ALA A 1 110 ? -9.586 24.766 7.652 1 92.06 110 ALA A O 1
ATOM 863 N N . VAL A 1 111 ? -8.266 23.109 6.988 1 89.5 111 VAL A N 1
ATOM 864 C CA . VAL A 1 111 ? -7.418 23.984 6.176 1 89.5 111 VAL A CA 1
ATOM 865 C C . VAL A 1 111 ? -8.07 24.219 4.82 1 89.5 111 VAL A C 1
ATOM 867 O O . VAL A 1 111 ? -7.84 25.25 4.184 1 89.5 111 VAL A O 1
ATOM 870 N N . SER A 1 112 ? -8.812 23.281 4.277 1 81.69 112 SER A N 1
ATOM 871 C CA . SER A 1 112 ? -9.43 23.391 2.959 1 81.69 112 SER A CA 1
ATOM 872 C C . SER A 1 112 ? -10.719 24.203 3.021 1 81.69 112 SER A C 1
ATOM 874 O O . SER A 1 112 ? -11.242 24.641 1.99 1 81.69 112 SER A O 1
ATOM 876 N N . GLY A 1 113 ? -11.398 24.156 4.086 1 72.62 113 GLY A N 1
ATOM 877 C CA . GLY A 1 113 ? -12.578 24.984 4.262 1 72.62 113 GLY A CA 1
ATOM 878 C C . GLY A 1 113 ? -12.266 26.469 4.363 1 72.62 113 GLY A C 1
ATOM 879 O O . GLY A 1 113 ? -13.172 27.297 4.352 1 72.62 113 GLY A O 1
ATOM 880 N N . ASN A 1 114 ? -10.977 26.797 4.562 1 51.5 114 ASN A N 1
ATOM 881 C CA . ASN A 1 114 ? -10.617 28.203 4.613 1 51.5 114 ASN A CA 1
ATOM 882 C C . ASN A 1 114 ? -10.18 28.719 3.242 1 51.5 114 ASN A C 1
ATOM 884 O O . ASN A 1 114 ? -9.508 28.016 2.49 1 51.5 114 ASN A O 1
ATOM 888 N N . MET B 1 1 ? 20.312 33.375 15.383 1 37.22 1 MET B N 1
ATOM 889 C CA . MET B 1 1 ? 19.469 32.75 14.391 1 37.22 1 MET B CA 1
ATOM 890 C C . MET B 1 1 ? 19.719 31.234 14.359 1 37.22 1 MET B C 1
ATOM 892 O O . MET B 1 1 ? 20.703 30.766 13.797 1 37.22 1 MET B O 1
ATOM 896 N N . ILE B 1 2 ? 19.484 30.453 15.406 1 42.66 2 ILE B N 1
ATOM 897 C CA . ILE B 1 2 ? 19.781 29.031 15.516 1 42.66 2 ILE B CA 1
ATOM 898 C C . ILE B 1 2 ? 19.031 28.25 14.438 1 42.66 2 ILE B C 1
ATOM 900 O O . ILE B 1 2 ? 17.812 28.391 14.312 1 42.66 2 ILE B O 1
ATOM 904 N N . ALA B 1 3 ? 19.578 28.031 13.352 1 43.44 3 ALA B N 1
ATOM 905 C CA . ALA B 1 3 ? 19.016 27.125 12.359 1 43.44 3 ALA B CA 1
ATOM 906 C C . ALA B 1 3 ? 18.406 25.891 13.023 1 43.44 3 ALA B C 1
ATOM 908 O O . ALA B 1 3 ? 19.078 25.188 13.773 1 43.44 3 ALA B O 1
ATOM 909 N N . SER B 1 4 ? 17.188 25.906 13.547 1 43.94 4 SER B N 1
ATOM 910 C CA . SER B 1 4 ? 16.578 24.688 14.078 1 43.94 4 SER B CA 1
ATOM 911 C C . SER B 1 4 ? 16.938 23.469 13.227 1 43.94 4 SER B C 1
ATOM 913 O O . SER B 1 4 ? 16.688 23.453 12.016 1 43.94 4 SER B O 1
ATOM 915 N N . THR B 1 5 ? 18.078 22.844 13.414 1 47.91 5 THR B N 1
ATOM 916 C CA . THR B 1 5 ? 18.453 21.578 12.797 1 47.91 5 THR B CA 1
ATOM 917 C C . THR B 1 5 ? 17.25 20.656 12.68 1 47.91 5 THR B C 1
ATOM 919 O O . THR B 1 5 ? 16.859 20.016 13.656 1 47.91 5 THR B O 1
ATOM 922 N N . HIS B 1 6 ? 16.359 21.016 11.93 1 51.59 6 HIS B N 1
ATOM 923 C CA . HIS B 1 6 ? 15.172 20.203 11.703 1 51.59 6 HIS B CA 1
ATOM 924 C C . HIS B 1 6 ? 15.539 18.734 11.516 1 51.59 6 HIS B C 1
ATOM 926 O O . HIS B 1 6 ? 16.312 18.391 10.625 1 51.59 6 HIS B O 1
ATOM 932 N N . LYS B 1 7 ? 15.836 17.922 12.609 1 55.56 7 LYS B N 1
ATOM 933 C CA . LYS B 1 7 ? 15.984 16.469 12.453 1 55.56 7 LYS B CA 1
ATOM 934 C C . LYS B 1 7 ? 14.969 15.914 11.461 1 55.56 7 LYS B C 1
ATOM 936 O O . LYS B 1 7 ? 13.781 16.219 11.555 1 55.56 7 LYS B O 1
ATOM 941 N N . PRO B 1 8 ? 15.531 15.422 10.383 1 62.31 8 PRO B N 1
ATOM 942 C CA . PRO B 1 8 ? 14.555 14.852 9.453 1 62.31 8 PRO B CA 1
ATOM 943 C C . PRO B 1 8 ? 13.555 13.922 10.141 1 62.31 8 PRO B C 1
ATOM 945 O O . PRO B 1 8 ? 13.938 13.148 11.016 1 62.31 8 PRO B O 1
ATOM 948 N N . SER B 1 9 ? 12.289 14.172 9.992 1 76.94 9 SER B N 1
ATOM 949 C CA . SER B 1 9 ? 11.211 13.359 10.547 1 76.94 9 SER B CA 1
ATOM 950 C C . SER B 1 9 ? 11.453 11.875 10.297 1 76.94 9 SER B C 1
ATOM 952 O O . SER B 1 9 ? 11.93 11.484 9.234 1 76.94 9 SER B O 1
ATOM 954 N N . ALA B 1 10 ? 11.484 11.039 11.352 1 79.56 10 ALA B N 1
ATOM 955 C CA . ALA B 1 10 ? 11.555 9.586 11.219 1 79.56 10 ALA B CA 1
ATOM 956 C C . ALA B 1 10 ? 10.508 9.078 10.234 1 79.56 10 ALA B C 1
ATOM 958 O O . ALA B 1 10 ? 10.594 7.941 9.766 1 79.56 10 ALA B O 1
ATOM 959 N N . ALA B 1 11 ? 9.633 9.969 9.938 1 89.69 11 ALA B N 1
ATOM 960 C CA . ALA B 1 11 ? 8.594 9.602 8.984 1 89.69 11 ALA B CA 1
ATOM 961 C C . ALA B 1 11 ? 9.148 9.531 7.566 1 89.69 11 ALA B C 1
ATOM 963 O O . ALA B 1 11 ? 8.617 8.812 6.719 1 89.69 11 ALA B O 1
ATOM 964 N N . MET B 1 12 ? 10.188 10.195 7.328 1 92.12 12 MET B N 1
ATOM 965 C CA . MET B 1 12 ? 10.703 10.312 5.969 1 92.12 12 MET B CA 1
ATOM 966 C C . MET B 1 12 ? 11.289 8.984 5.488 1 92.12 12 MET B C 1
ATOM 968 O O . MET B 1 12 ? 10.938 8.5 4.406 1 92.12 12 MET B O 1
ATOM 972 N N . PRO B 1 13 ? 12.164 8.367 6.32 1 94.5 13 PRO B N 1
ATOM 973 C CA . PRO B 1 13 ? 12.656 7.066 5.871 1 94.5 13 PRO B CA 1
ATOM 974 C C . PRO B 1 13 ? 11.531 6.062 5.625 1 94.5 13 PRO B C 1
ATOM 976 O O . PRO B 1 13 ? 11.609 5.266 4.688 1 94.5 13 PRO B O 1
ATOM 979 N N . TYR B 1 14 ? 10.547 6.062 6.438 1 96.19 14 TYR B N 1
ATOM 980 C CA . TYR B 1 14 ? 9.391 5.188 6.27 1 96.19 14 TYR B CA 1
ATOM 981 C C . TYR B 1 14 ? 8.664 5.48 4.961 1 96.19 14 TYR B C 1
ATOM 983 O O . TYR B 1 14 ? 8.336 4.562 4.207 1 96.19 14 TYR B O 1
ATOM 991 N N . ARG B 1 15 ? 8.477 6.707 4.695 1 95.25 15 ARG B N 1
ATOM 992 C CA . ARG B 1 15 ? 7.82 7.117 3.459 1 95.25 15 ARG B CA 1
ATOM 993 C C . ARG B 1 15 ? 8.625 6.68 2.238 1 95.25 15 ARG B C 1
ATOM 995 O O . ARG B 1 15 ? 8.062 6.16 1.272 1 95.25 15 ARG B O 1
ATOM 1002 N N . ASN B 1 16 ? 9.891 6.949 2.273 1 96.75 16 ASN B N 1
ATOM 1003 C CA . ASN B 1 16 ? 10.75 6.57 1.161 1 96.75 16 ASN B CA 1
ATOM 1004 C C . ASN B 1 16 ? 10.727 5.062 0.923 1 96.75 16 ASN B C 1
ATOM 1006 O O . ASN B 1 16 ? 10.641 4.609 -0.22 1 96.75 16 ASN B O 1
ATOM 1010 N N . ALA B 1 17 ? 10.828 4.328 2.006 1 98.19 17 ALA B N 1
ATOM 1011 C CA . ALA B 1 17 ? 10.805 2.873 1.896 1 98.19 17 ALA B CA 1
ATOM 1012 C C . ALA B 1 17 ? 9.477 2.387 1.33 1 98.19 17 ALA B C 1
ATOM 1014 O O . ALA B 1 17 ? 9.445 1.473 0.503 1 98.19 17 ALA B O 1
ATOM 1015 N N . TYR B 1 18 ? 8.383 2.945 1.786 1 97.75 18 TYR B N 1
ATOM 1016 C CA . TYR B 1 18 ? 7.059 2.605 1.268 1 97.75 18 TYR B CA 1
ATOM 1017 C C . TYR B 1 18 ? 6.988 2.844 -0.236 1 97.75 18 TYR B C 1
ATOM 1019 O O . TYR B 1 18 ? 6.527 1.979 -0.985 1 97.75 18 TYR B O 1
ATOM 1027 N N . ASN B 1 19 ? 7.426 3.986 -0.67 1 97.44 19 ASN B N 1
ATOM 1028 C CA . ASN B 1 19 ? 7.402 4.324 -2.088 1 97.44 19 ASN B CA 1
ATOM 1029 C C . ASN B 1 19 ? 8.242 3.354 -2.91 1 97.44 19 ASN B C 1
ATOM 1031 O O . ASN B 1 19 ? 7.84 2.941 -4 1 97.44 19 ASN B O 1
ATOM 1035 N N . ASN B 1 20 ? 9.406 3.09 -2.424 1 98.38 20 ASN B N 1
ATOM 1036 C CA . ASN B 1 20 ? 10.258 2.139 -3.129 1 98.38 20 ASN B CA 1
ATOM 1037 C C . ASN B 1 20 ? 9.57 0.788 -3.299 1 98.38 20 ASN B C 1
ATOM 1039 O O . ASN B 1 20 ? 9.609 0.197 -4.379 1 98.38 20 ASN B O 1
ATOM 1043 N N . LEU B 1 21 ? 8.945 0.323 -2.213 1 98.69 21 LEU B N 1
ATOM 1044 C CA . LEU B 1 21 ? 8.25 -0.961 -2.262 1 98.69 21 LEU B CA 1
ATOM 1045 C C . LEU B 1 21 ? 7.086 -0.914 -3.24 1 98.69 21 LEU B C 1
ATOM 1047 O O . LEU B 1 21 ? 6.941 -1.802 -4.086 1 98.69 21 LEU B O 1
ATOM 1051 N N . LEU B 1 22 ? 6.301 0.095 -3.115 1 97.62 22 LEU B N 1
ATOM 1052 C CA . LEU B 1 22 ? 5.129 0.28 -3.963 1 97.62 22 LEU B CA 1
ATOM 1053 C C . LEU B 1 22 ? 5.52 0.315 -5.434 1 97.62 22 LEU B C 1
ATOM 1055 O O . LEU B 1 22 ? 4.781 -0.176 -6.293 1 97.62 22 LEU B O 1
ATOM 1059 N N . ASN B 1 23 ? 6.621 0.843 -5.711 1 97.19 23 ASN B N 1
ATOM 1060 C CA . ASN B 1 23 ? 7.023 1.062 -7.098 1 97.19 23 ASN B CA 1
ATOM 1061 C C . ASN B 1 23 ? 7.906 -0.071 -7.609 1 97.19 23 ASN B C 1
ATOM 1063 O O . ASN B 1 23 ? 8.477 0.025 -8.695 1 97.19 23 ASN B O 1
ATOM 1067 N N . THR B 1 24 ? 8.102 -1.06 -6.859 1 98.12 24 THR B N 1
ATOM 1068 C CA . THR B 1 24 ? 8.82 -2.23 -7.352 1 98.12 24 THR B CA 1
ATOM 1069 C C . THR B 1 24 ? 7.992 -2.963 -8.406 1 98.12 24 THR B C 1
ATOM 1071 O O . THR B 1 24 ? 6.969 -3.57 -8.094 1 98.12 24 THR B O 1
ATOM 1074 N N . LYS B 1 25 ? 8.414 -2.947 -9.633 1 97.69 25 LYS B N 1
ATOM 1075 C CA . LYS B 1 25 ? 7.703 -3.551 -10.75 1 97.69 25 LYS B CA 1
ATOM 1076 C C . LYS B 1 25 ? 8.594 -4.535 -11.508 1 97.69 25 LYS B C 1
ATOM 1078 O O . LYS B 1 25 ? 9.812 -4.355 -11.57 1 97.69 25 LYS B O 1
ATOM 1083 N N . PHE B 1 26 ? 7.91 -5.531 -12.047 1 96.94 26 PHE B N 1
ATOM 1084 C CA . PHE B 1 26 ? 8.602 -6.43 -12.961 1 96.94 26 PHE B CA 1
ATOM 1085 C C . PHE B 1 26 ? 9.023 -5.691 -14.227 1 96.94 26 PHE B C 1
ATOM 1087 O O . PHE B 1 26 ? 8.188 -5.09 -14.906 1 96.94 26 PHE B O 1
ATOM 1094 N N . THR B 1 27 ? 10.336 -5.789 -14.57 1 90.19 27 THR B N 1
ATOM 1095 C CA . THR B 1 27 ? 10.812 -5.09 -15.758 1 90.19 27 THR B CA 1
ATOM 1096 C C . THR B 1 27 ? 11.539 -6.051 -16.703 1 90.19 27 THR B C 1
ATOM 1098 O O . THR B 1 27 ? 11.055 -6.332 -17.797 1 90.19 27 THR B O 1
ATOM 1101 N N . THR B 1 28 ? 12.594 -6.723 -16.25 1 88.12 28 THR B N 1
ATOM 1102 C CA . THR B 1 28 ? 13.438 -7.469 -17.172 1 88.12 28 THR B CA 1
ATOM 1103 C C . THR B 1 28 ? 13.367 -8.969 -16.875 1 88.12 28 THR B C 1
ATOM 1105 O O . THR B 1 28 ? 13.07 -9.766 -17.766 1 88.12 28 THR B O 1
ATOM 1108 N N . SER B 1 29 ? 13.734 -9.281 -15.695 1 93.88 29 SER B N 1
ATOM 1109 C CA . SER B 1 29 ? 13.758 -10.703 -15.359 1 93.88 29 SER B CA 1
ATOM 1110 C C . SER B 1 29 ? 13.039 -10.969 -14.039 1 93.88 29 SER B C 1
ATOM 1112 O O . SER B 1 29 ? 12.977 -10.094 -13.172 1 93.88 29 SER B O 1
ATOM 1114 N N . ALA B 1 30 ? 12.641 -12.203 -13.938 1 95.5 30 ALA B N 1
ATOM 1115 C CA . ALA B 1 30 ? 12 -12.633 -12.703 1 95.5 30 ALA B CA 1
ATOM 1116 C C . ALA B 1 30 ? 12.977 -12.57 -11.531 1 95.5 30 ALA B C 1
ATOM 1118 O O . ALA B 1 30 ? 12.602 -12.164 -10.422 1 95.5 30 ALA B O 1
ATOM 1119 N N . THR B 1 31 ? 14.148 -12.984 -11.781 1 95.56 31 THR B N 1
ATOM 1120 C CA . THR B 1 31 ? 15.164 -12.984 -10.742 1 95.56 31 THR B CA 1
ATOM 1121 C C . THR B 1 31 ? 15.391 -11.57 -10.203 1 95.56 31 THR B C 1
ATOM 1123 O O . THR B 1 31 ? 15.406 -11.359 -8.992 1 95.56 31 THR B O 1
ATOM 1126 N N . ASP B 1 32 ? 15.578 -10.562 -11.109 1 96.44 32 ASP B N 1
ATOM 1127 C CA . ASP B 1 32 ? 15.781 -9.18 -10.68 1 96.44 32 ASP B CA 1
ATOM 1128 C C . ASP B 1 32 ? 14.57 -8.656 -9.93 1 96.44 32 ASP B C 1
ATOM 1130 O O . ASP B 1 32 ? 14.711 -8.023 -8.875 1 96.44 32 ASP B O 1
ATOM 1134 N N . PHE B 1 33 ? 13.422 -8.906 -10.508 1 97.88 33 PHE B N 1
ATOM 1135 C CA . PHE B 1 33 ? 12.203 -8.445 -9.852 1 97.88 33 PHE B CA 1
ATOM 1136 C C . PHE B 1 33 ? 12.102 -9.023 -8.445 1 97.88 33 PHE B C 1
ATOM 1138 O O . PHE B 1 33 ? 11.844 -8.297 -7.484 1 97.88 33 PHE B O 1
ATOM 1145 N N . CYS B 1 34 ? 12.281 -10.359 -8.266 1 98.25 34 CYS B N 1
ATOM 1146 C CA . CYS B 1 34 ? 12.148 -11.023 -6.977 1 98.25 34 CYS B CA 1
ATOM 1147 C C . CYS B 1 34 ? 13.156 -10.484 -5.977 1 98.25 34 CYS B C 1
ATOM 1149 O O . CYS B 1 34 ? 12.812 -10.219 -4.82 1 98.25 34 CYS B O 1
ATOM 1151 N N . ASN B 1 35 ? 14.383 -10.266 -6.375 1 97.94 35 ASN B N 1
ATOM 1152 C CA . ASN B 1 35 ? 15.422 -9.734 -5.496 1 97.94 35 ASN B CA 1
ATOM 1153 C C . ASN B 1 35 ? 15.109 -8.305 -5.062 1 97.94 35 ASN B C 1
ATOM 1155 O O . ASN B 1 35 ? 15.242 -7.969 -3.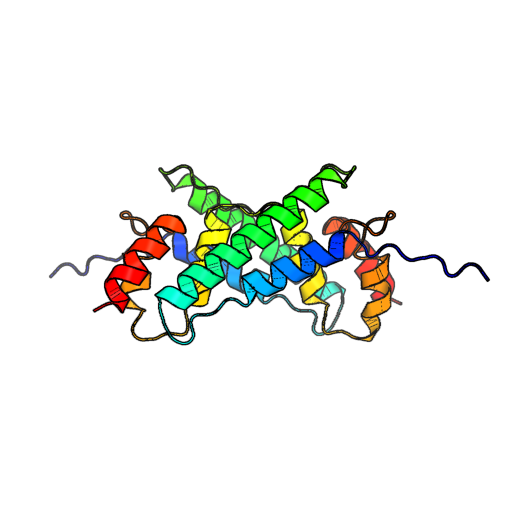885 1 97.94 35 ASN B O 1
ATOM 1159 N N . ASP B 1 36 ? 14.742 -7.453 -6.031 1 98.44 36 ASP B N 1
ATOM 1160 C CA . ASP B 1 36 ? 14.414 -6.066 -5.727 1 98.44 36 ASP B CA 1
ATOM 1161 C C . ASP B 1 36 ? 13.227 -5.98 -4.77 1 98.44 36 ASP B C 1
ATOM 1163 O O . ASP B 1 36 ? 13.234 -5.184 -3.83 1 98.44 36 ASP B O 1
ATOM 1167 N N . PHE B 1 37 ? 12.172 -6.812 -5.035 1 98.69 37 PHE B N 1
ATOM 1168 C CA . PHE B 1 37 ? 11 -6.785 -4.168 1 98.69 37 PHE B CA 1
ATOM 1169 C C . PHE B 1 37 ? 11.375 -7.184 -2.746 1 98.69 37 PHE B C 1
ATOM 1171 O O . PHE B 1 37 ? 10.977 -6.52 -1.787 1 98.69 37 PHE B O 1
ATOM 1178 N N . GLN B 1 38 ? 12.125 -8.273 -2.582 1 98.44 38 GLN B N 1
ATOM 1179 C CA . GLN B 1 38 ? 12.531 -8.734 -1.26 1 98.44 38 GLN B CA 1
ATOM 1180 C C . GLN B 1 38 ? 13.352 -7.68 -0.531 1 98.44 38 GLN B C 1
ATOM 1182 O O . GLN B 1 38 ? 13.148 -7.438 0.662 1 98.44 38 GLN B O 1
ATOM 1187 N N . ARG B 1 39 ? 14.234 -7.07 -1.227 1 98.62 39 ARG B N 1
ATOM 1188 C CA . ARG B 1 39 ? 15.062 -6.016 -0.646 1 98.62 39 ARG B CA 1
ATOM 1189 C C . ARG B 1 39 ? 14.203 -4.84 -0.191 1 98.62 39 ARG B C 1
ATOM 1191 O O . ARG B 1 39 ? 14.352 -4.355 0.933 1 98.62 39 ARG B O 1
ATOM 1198 N N . ASN B 1 40 ? 13.359 -4.359 -1.078 1 98.81 40 ASN B N 1
ATOM 1199 C CA . ASN B 1 40 ? 12.523 -3.213 -0.752 1 98.81 40 ASN B CA 1
ATOM 1200 C C . ASN B 1 40 ? 11.523 -3.545 0.354 1 98.81 40 ASN B C 1
ATOM 1202 O O . ASN B 1 40 ? 11.203 -2.689 1.181 1 98.81 40 ASN B O 1
ATOM 1206 N N . LEU B 1 41 ? 11.031 -4.793 0.397 1 98.81 41 LEU B N 1
ATOM 1207 C CA . LEU B 1 41 ? 10.148 -5.234 1.476 1 98.81 41 LEU B CA 1
ATOM 1208 C C . LEU B 1 41 ? 10.875 -5.207 2.816 1 98.81 41 LEU B C 1
ATOM 1210 O O . LEU B 1 41 ? 10.344 -4.711 3.809 1 98.81 41 LEU B O 1
ATOM 1214 N N . GLN B 1 42 ? 12.031 -5.727 2.857 1 98.69 42 GLN B N 1
ATOM 1215 C CA . GLN B 1 42 ? 12.828 -5.727 4.082 1 98.69 42 GLN B CA 1
ATOM 1216 C C . GLN B 1 42 ? 13.141 -4.301 4.527 1 98.69 42 GLN B C 1
ATOM 1218 O O . GLN B 1 42 ? 13.094 -3.992 5.723 1 98.69 42 GLN B O 1
ATOM 1223 N N . ASN B 1 43 ? 13.555 -3.449 3.598 1 98.69 43 ASN B N 1
ATOM 1224 C CA . ASN B 1 43 ? 13.797 -2.047 3.918 1 98.69 43 ASN B CA 1
ATOM 1225 C C . ASN B 1 43 ? 12.562 -1.389 4.527 1 98.69 43 ASN B C 1
ATOM 1227 O O . ASN B 1 43 ? 12.68 -0.594 5.465 1 98.69 43 ASN B O 1
ATOM 1231 N N . PHE B 1 44 ? 11.43 -1.693 3.953 1 98.56 44 PHE B N 1
ATOM 1232 C CA . PHE B 1 44 ? 10.195 -1.14 4.484 1 98.56 44 PHE B CA 1
ATOM 1233 C C . PHE B 1 44 ? 9.938 -1.644 5.902 1 98.56 44 PHE B C 1
ATOM 1235 O O . PHE B 1 44 ? 9.586 -0.865 6.789 1 98.56 44 PHE B O 1
ATOM 1242 N N . ARG B 1 45 ? 10.109 -2.941 6.176 1 98.5 45 ARG B N 1
ATOM 1243 C CA . ARG B 1 45 ? 9.93 -3.518 7.5 1 98.5 45 ARG B CA 1
ATOM 1244 C C . ARG B 1 45 ? 10.875 -2.879 8.516 1 98.5 45 ARG B C 1
ATOM 1246 O O . ARG B 1 45 ? 10.477 -2.578 9.641 1 98.5 45 ARG B O 1
ATOM 1253 N N . ASN B 1 46 ? 12.062 -2.697 8.117 1 98 46 ASN B N 1
ATOM 1254 C CA . ASN B 1 46 ? 13.047 -2.049 8.984 1 98 46 ASN B CA 1
ATOM 1255 C C . ASN B 1 46 ? 12.633 -0.619 9.32 1 98 46 ASN B C 1
ATOM 1257 O O . ASN B 1 46 ? 12.742 -0.193 10.469 1 98 46 ASN B O 1
ATOM 1261 N N . ALA B 1 47 ? 12.258 0.143 8.289 1 96.94 47 ALA B N 1
ATOM 1262 C CA . ALA B 1 47 ? 11.82 1.52 8.508 1 96.94 47 ALA B CA 1
ATOM 1263 C C . ALA B 1 47 ? 10.602 1.57 9.422 1 96.94 47 ALA B C 1
ATOM 1265 O O . ALA B 1 47 ? 10.5 2.449 10.281 1 96.94 47 ALA B O 1
ATOM 1266 N N . ALA B 1 48 ? 9.672 0.643 9.195 1 96.69 48 ALA B N 1
ATOM 1267 C CA . ALA B 1 48 ? 8.484 0.553 10.047 1 96.69 48 ALA B CA 1
ATOM 1268 C C . ALA B 1 48 ? 8.875 0.288 11.5 1 96.69 48 ALA B C 1
ATOM 1270 O O . ALA B 1 48 ? 8.375 0.949 12.406 1 96.69 48 ALA B O 1
ATOM 1271 N N . ALA B 1 49 ? 9.719 -0.66 11.703 1 95.44 49 ALA B N 1
ATOM 1272 C CA . ALA B 1 49 ? 10.172 -1.005 13.055 1 95.44 49 ALA B CA 1
ATOM 1273 C C . ALA B 1 49 ? 10.859 0.183 13.719 1 95.44 49 ALA B C 1
ATOM 1275 O O . ALA B 1 49 ? 10.641 0.446 14.906 1 95.44 49 ALA B O 1
ATOM 1276 N N . SER B 1 50 ? 11.742 0.861 12.984 1 93.88 50 SER B N 1
ATOM 1277 C CA . SER B 1 50 ? 12.438 2.031 13.508 1 93.88 50 SER B CA 1
ATOM 1278 C C . SER B 1 50 ? 11.453 3.119 13.93 1 93.88 50 SER B C 1
ATOM 1280 O O . SER B 1 50 ? 11.617 3.73 14.984 1 93.88 50 SER B O 1
ATOM 1282 N N . LEU B 1 51 ? 10.523 3.338 13.07 1 93.38 51 LEU B N 1
ATOM 1283 C CA . LEU B 1 51 ? 9.516 4.348 13.367 1 93.38 51 LEU B CA 1
ATOM 1284 C C . LEU B 1 51 ? 8.703 3.959 14.594 1 93.38 51 LEU B C 1
ATOM 1286 O O . LEU B 1 51 ? 8.406 4.805 15.445 1 93.38 51 LEU B O 1
ATOM 1290 N N . GLU B 1 52 ? 8.266 2.725 14.68 1 92.69 52 GLU B N 1
ATOM 1291 C CA . GLU B 1 52 ? 7.516 2.229 15.828 1 92.69 52 GLU B CA 1
ATOM 1292 C C . GLU B 1 52 ? 8.312 2.385 17.125 1 92.69 52 GLU B C 1
ATOM 1294 O O . GLU B 1 52 ? 7.742 2.684 18.172 1 92.69 52 GLU B O 1
ATOM 1299 N N . ALA B 1 53 ? 9.492 2.164 17.047 1 89.25 53 ALA B N 1
ATOM 1300 C CA . ALA B 1 53 ? 10.352 2.27 18.234 1 89.25 53 ALA B CA 1
ATOM 1301 C C . ALA B 1 53 ? 10.422 3.707 18.734 1 89.25 53 ALA B C 1
ATOM 1303 O O . ALA B 1 53 ? 10.625 3.945 19.922 1 89.25 53 ALA B O 1
ATOM 1304 N N . MET B 1 54 ? 10.258 4.633 17.828 1 84.75 54 MET B N 1
ATOM 1305 C CA . MET B 1 54 ? 10.367 6.047 18.172 1 84.75 54 MET B CA 1
ATOM 1306 C C . MET B 1 54 ? 9.008 6.609 18.578 1 84.75 54 MET B C 1
ATOM 1308 O O . MET B 1 54 ? 8.93 7.691 19.172 1 84.75 54 MET B O 1
ATOM 1312 N N . 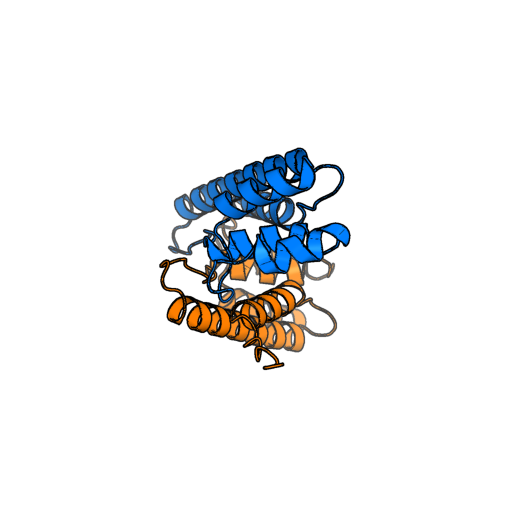ASN B 1 55 ? 8.016 5.84 18.156 1 78 55 ASN B N 1
ATOM 1313 C CA . ASN B 1 55 ? 6.656 6.352 18.297 1 78 55 ASN B CA 1
ATOM 1314 C C . ASN B 1 55 ? 6.098 6.094 19.688 1 78 55 ASN B C 1
ATOM 1316 O O . ASN B 1 55 ? 6.02 4.945 20.125 1 78 55 ASN B O 1
ATOM 1320 N N . GLU B 1 56 ? 5.812 7.09 20.328 1 72.56 56 GLU B N 1
ATOM 1321 C CA . GLU B 1 56 ? 5.258 7.004 21.688 1 72.56 56 GLU B CA 1
ATOM 1322 C C . GLU B 1 56 ? 3.775 6.652 21.656 1 72.56 56 GLU B C 1
ATOM 1324 O O . GLU B 1 56 ? 3.227 6.164 22.641 1 72.56 56 GLU B O 1
ATOM 1329 N N . ASN B 1 57 ? 3.131 6.852 20.531 1 70.06 57 ASN B N 1
ATOM 1330 C CA . ASN B 1 57 ? 1.681 6.734 20.438 1 70.06 57 ASN B CA 1
ATOM 1331 C C . ASN B 1 57 ? 1.252 5.301 20.141 1 70.06 57 ASN B C 1
ATOM 1333 O O . ASN B 1 57 ? 0.075 5.043 19.875 1 70.06 57 ASN B O 1
ATOM 1337 N N . SER B 1 58 ? 2.107 4.449 20.062 1 82.19 58 SER B N 1
ATOM 1338 C CA . SER B 1 58 ? 1.812 3.023 19.969 1 82.19 58 SER B CA 1
ATOM 1339 C C . SER B 1 58 ? 1.259 2.672 18.578 1 82.19 58 SER B C 1
ATOM 1341 O O . SER B 1 58 ? 0.715 1.582 18.391 1 82.19 58 SER B O 1
ATOM 1343 N N . MET B 1 59 ? 1.223 3.693 17.656 1 89.19 59 MET B N 1
ATOM 1344 C CA . MET B 1 59 ? 0.794 3.355 16.297 1 89.19 59 MET B CA 1
ATOM 1345 C C . MET B 1 59 ? 1.71 2.303 15.688 1 89.19 59 MET B C 1
ATOM 1347 O O . MET B 1 59 ? 2.93 2.365 15.852 1 89.19 59 MET B O 1
ATOM 1351 N N . LYS B 1 60 ? 1.032 1.3 14.992 1 94.75 60 LYS B N 1
ATOM 1352 C CA . LYS B 1 60 ? 1.779 0.257 14.297 1 94.75 60 LYS B CA 1
ATOM 1353 C C . LYS B 1 60 ? 1.974 0.611 12.828 1 94.75 60 LYS B C 1
ATOM 1355 O O . LYS B 1 60 ? 1.069 1.152 12.188 1 94.75 60 LYS B O 1
ATOM 1360 N N . TYR B 1 61 ? 3.154 0.323 12.312 1 96.06 61 TYR B N 1
ATOM 1361 C CA . TYR B 1 61 ? 3.521 0.745 10.969 1 96.06 61 TYR B CA 1
ATOM 1362 C C . TYR B 1 61 ? 3.859 -0.456 10.094 1 96.06 61 TYR B C 1
ATOM 1364 O O . TYR B 1 61 ? 4.152 -0.304 8.906 1 96.06 61 TYR B O 1
ATOM 1372 N N . GLY B 1 62 ? 3.77 -1.59 10.664 1 96.56 62 GLY B N 1
ATOM 1373 C CA . GLY B 1 62 ? 4.191 -2.791 9.961 1 96.56 62 GLY B CA 1
ATOM 1374 C C . GLY B 1 62 ? 3.285 -3.146 8.797 1 96.56 62 GLY B C 1
ATOM 1375 O O . GLY B 1 62 ? 2.215 -2.557 8.633 1 96.56 62 GLY B O 1
ATOM 1376 N N . ILE B 1 63 ? 3.715 -4.035 8.008 1 98.19 63 ILE B N 1
ATOM 1377 C CA . ILE B 1 63 ? 2.996 -4.578 6.863 1 98.19 63 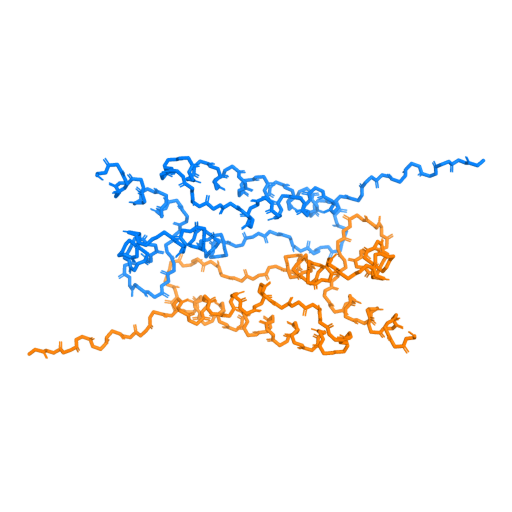ILE B CA 1
ATOM 1378 C C . ILE B 1 63 ? 2.668 -6.051 7.105 1 98.19 63 ILE B C 1
ATOM 1380 O O . ILE B 1 63 ? 3.518 -6.812 7.566 1 98.19 63 ILE B O 1
ATOM 1384 N N . SER B 1 64 ? 1.423 -6.434 6.836 1 97.31 64 SER B N 1
ATOM 1385 C CA . SER B 1 64 ? 1.037 -7.832 6.969 1 97.31 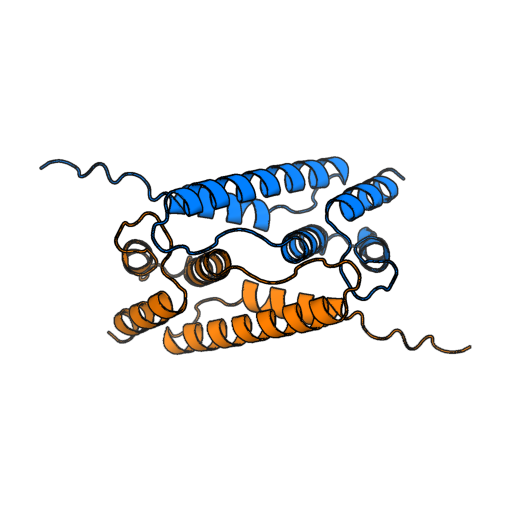64 SER B CA 1
ATOM 1386 C C . SER B 1 64 ? 1.558 -8.664 5.801 1 97.31 64 SER B C 1
ATOM 1388 O O . SER B 1 64 ? 1.876 -8.117 4.742 1 97.31 64 SER B O 1
ATOM 1390 N N . GLU B 1 65 ? 1.597 -9.922 6.008 1 95.88 65 GLU B N 1
ATOM 1391 C CA . GLU B 1 65 ? 2.041 -10.82 4.941 1 95.88 65 GLU B CA 1
ATOM 1392 C C . GLU B 1 65 ? 1.104 -10.758 3.74 1 95.88 65 GLU B C 1
ATOM 1394 O O . GLU B 1 65 ? 1.553 -10.812 2.594 1 95.88 65 GLU B O 1
ATOM 1399 N N . GLY B 1 66 ? -0.197 -10.688 3.99 1 95.31 66 GLY B N 1
ATOM 1400 C CA . GLY B 1 66 ? -1.165 -10.57 2.912 1 95.31 66 GLY B CA 1
ATOM 1401 C C . GLY B 1 66 ? -0.99 -9.312 2.086 1 95.31 66 GLY B C 1
ATOM 1402 O O . GLY B 1 66 ? -1.104 -9.344 0.859 1 95.31 66 GLY B O 1
ATOM 1403 N N . MET B 1 67 ? -0.716 -8.219 2.711 1 97.25 67 MET B N 1
ATOM 1404 C CA . MET B 1 67 ? -0.462 -6.969 1.997 1 97.25 67 MET B CA 1
ATOM 1405 C C . MET B 1 67 ? 0.816 -7.066 1.171 1 97.25 67 MET B C 1
ATOM 1407 O O . MET B 1 67 ? 0.862 -6.594 0.034 1 97.25 67 MET B O 1
ATOM 1411 N N . ALA B 1 68 ? 1.852 -7.629 1.788 1 98.38 68 ALA B N 1
ATOM 1412 C CA . ALA B 1 68 ? 3.07 -7.848 1.015 1 98.38 68 ALA B CA 1
ATOM 1413 C C . ALA B 1 68 ? 2.787 -8.68 -0.232 1 98.38 68 ALA B C 1
ATOM 1415 O O . ALA B 1 68 ? 3.283 -8.375 -1.318 1 98.38 68 ALA B O 1
ATOM 1416 N N . SER B 1 69 ? 2.012 -9.656 -0.082 1 97.31 69 SER B N 1
ATOM 1417 C CA . SER B 1 69 ? 1.675 -10.555 -1.186 1 97.31 69 SER B CA 1
ATOM 1418 C C . SER B 1 69 ? 0.929 -9.812 -2.291 1 97.31 69 SER B C 1
ATOM 1420 O O . SER B 1 69 ? 1.221 -9.992 -3.475 1 97.31 69 SER B O 1
ATOM 1422 N N . ILE B 1 70 ? -0.081 -9.047 -1.905 1 96.81 70 ILE B N 1
ATOM 1423 C CA . ILE B 1 70 ? -0.833 -8.352 -2.939 1 96.81 70 ILE B CA 1
ATOM 1424 C C . ILE B 1 70 ? 0.073 -7.34 -3.641 1 96.81 70 ILE B C 1
ATOM 1426 O O . ILE B 1 70 ? -0.06 -7.105 -4.844 1 96.81 70 ILE B O 1
ATOM 1430 N N . MET B 1 71 ? 0.999 -6.695 -2.941 1 98.19 71 MET B N 1
ATOM 1431 C CA . MET B 1 71 ? 1.936 -5.773 -3.578 1 98.19 71 MET B CA 1
ATOM 1432 C C . MET B 1 71 ? 2.838 -6.512 -4.562 1 98.19 71 MET B C 1
ATOM 1434 O O . MET B 1 71 ? 3.129 -6 -5.645 1 98.19 71 MET B O 1
ATOM 1438 N N . PHE B 1 72 ? 3.336 -7.723 -4.18 1 98.5 72 PHE B N 1
ATOM 1439 C CA . PHE B 1 72 ? 4.109 -8.57 -5.082 1 98.5 72 PHE B CA 1
ATOM 1440 C C . PHE B 1 72 ? 3.309 -8.898 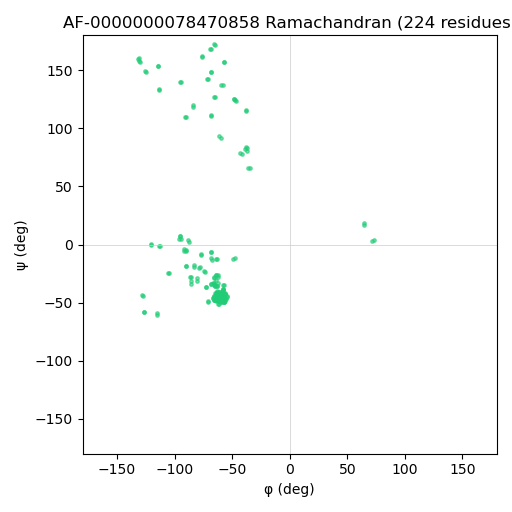-6.336 1 98.5 72 PHE B C 1
ATOM 1442 O O . PHE B 1 72 ? 3.811 -8.766 -7.453 1 98.5 72 PHE B O 1
ATOM 1449 N N . PHE B 1 73 ? 2.078 -9.312 -6.125 1 97 73 PHE B N 1
ATOM 1450 C CA . PHE B 1 73 ? 1.15 -9.633 -7.203 1 97 73 PHE B CA 1
ATOM 1451 C C . PHE B 1 73 ? 0.999 -8.445 -8.156 1 97 73 PHE B C 1
ATOM 1453 O O . PHE B 1 73 ? 1.114 -8.609 -9.375 1 97 73 PHE B O 1
ATOM 1460 N N . GLN B 1 74 ? 0.812 -7.266 -7.66 1 96.12 74 GLN B N 1
ATOM 1461 C CA . GLN B 1 74 ? 0.602 -6.055 -8.445 1 96.12 74 GLN B CA 1
ATOM 1462 C C . GLN B 1 74 ? 1.853 -5.691 -9.242 1 96.12 74 GLN B C 1
ATOM 1464 O O . GLN B 1 74 ? 1.757 -5.156 -10.352 1 96.12 74 GLN B O 1
ATOM 1469 N N . GLY B 1 75 ? 2.967 -5.984 -8.664 1 97.31 75 GLY B N 1
ATOM 1470 C CA . GLY B 1 75 ? 4.215 -5.695 -9.352 1 97.31 75 GLY B CA 1
ATOM 1471 C C . GLY B 1 75 ? 4.383 -6.477 -10.641 1 97.31 75 GLY B C 1
ATOM 1472 O O . GLY B 1 75 ? 5.23 -6.145 -11.469 1 97.31 75 GLY B O 1
ATOM 1473 N N . THR B 1 76 ? 3.568 -7.457 -10.852 1 96.62 76 THR B N 1
ATOM 1474 C CA . THR B 1 76 ? 3.664 -8.312 -12.031 1 96.62 76 THR B CA 1
ATOM 1475 C C . THR B 1 76 ? 2.453 -8.117 -12.945 1 96.62 76 THR B C 1
ATOM 1477 O O . THR B 1 76 ? 2.359 -8.734 -14.008 1 96.62 76 THR B O 1
ATOM 1480 N N . ALA B 1 77 ? 1.513 -7.285 -12.578 1 93.38 77 ALA B N 1
ATOM 1481 C CA . ALA B 1 77 ? 0.181 -7.219 -13.172 1 93.38 77 ALA B CA 1
ATOM 1482 C C . ALA B 1 77 ? 0.257 -6.812 -14.641 1 93.38 77 ALA B C 1
ATOM 1484 O O . ALA B 1 77 ? -0.593 -7.203 -15.445 1 93.38 77 ALA B O 1
ATOM 1485 N N . HIS B 1 78 ? 1.245 -6.133 -15.031 1 93.12 78 HIS B N 1
ATOM 1486 C CA . HIS B 1 78 ? 1.312 -5.602 -16.391 1 93.12 78 HIS B CA 1
ATOM 1487 C C . HIS B 1 78 ? 2.029 -6.57 -17.328 1 93.12 78 HIS B C 1
ATOM 1489 O O . HIS B 1 78 ? 2.107 -6.332 -18.531 1 93.12 78 HIS B O 1
ATOM 1495 N N . ILE B 1 79 ? 2.557 -7.621 -16.828 1 94.5 79 ILE B N 1
ATOM 1496 C CA . ILE B 1 79 ? 3.281 -8.602 -17.625 1 94.5 79 ILE B CA 1
ATOM 1497 C C . ILE B 1 79 ? 2.312 -9.672 -18.125 1 94.5 79 ILE B C 1
ATOM 1499 O O . ILE B 1 79 ? 1.878 -10.539 -17.359 1 94.5 79 ILE B O 1
ATOM 1503 N N . SER B 1 80 ? 2.047 -9.672 -19.391 1 93.56 80 SER B N 1
ATOM 1504 C CA . SER B 1 80 ? 0.963 -10.469 -19.969 1 93.56 80 SER B CA 1
ATOM 1505 C C . SER B 1 80 ? 1.246 -11.961 -19.844 1 93.56 80 SER B C 1
ATOM 1507 O O . SER B 1 80 ? 0.346 -12.742 -19.547 1 93.56 80 SER B O 1
ATOM 1509 N N . TRP B 1 81 ? 2.461 -12.336 -20.172 1 93.19 81 TRP B N 1
ATOM 1510 C CA . TRP B 1 81 ? 2.742 -13.766 -20.219 1 93.19 81 TRP B CA 1
ATOM 1511 C C . TRP B 1 81 ? 2.709 -14.375 -18.828 1 93.19 81 TRP B C 1
ATOM 1513 O O . TRP B 1 81 ? 2.742 -15.594 -18.672 1 93.19 81 TRP B O 1
ATOM 1523 N N . LEU B 1 82 ? 2.562 -13.555 -17.688 1 95.56 82 LEU B N 1
ATOM 1524 C CA . LEU B 1 82 ? 2.504 -14.039 -16.312 1 95.56 82 LEU B CA 1
ATOM 1525 C C . LEU B 1 82 ? 1.058 -14.203 -15.859 1 95.56 82 LEU B C 1
ATOM 1527 O O . LEU B 1 82 ? 0.801 -14.477 -14.68 1 95.56 82 LEU B O 1
ATOM 1531 N N . GLU B 1 83 ? 0.128 -14.07 -16.672 1 94.06 83 GLU B N 1
ATOM 1532 C CA . GLU B 1 83 ? -1.285 -14.156 -16.328 1 94.06 83 GLU B CA 1
ATOM 1533 C C . GLU B 1 83 ? -1.622 -15.523 -15.727 1 94.06 83 GLU B C 1
ATOM 1535 O O . GLU B 1 83 ? -2.299 -15.609 -14.703 1 94.06 83 GLU B O 1
ATOM 1540 N N . THR B 1 84 ? -1.17 -16.578 -16.422 1 92.12 84 THR B N 1
ATOM 1541 C CA . THR B 1 84 ? -1.441 -17.922 -15.938 1 92.12 84 THR B CA 1
ATOM 1542 C C . THR B 1 84 ? -0.814 -18.141 -14.562 1 92.12 84 THR B C 1
ATOM 1544 O O . THR B 1 84 ? -1.447 -18.703 -13.664 1 92.12 84 THR B O 1
ATOM 1547 N N . TRP B 1 85 ? 0.435 -17.688 -14.422 1 94.44 85 TRP B N 1
ATOM 1548 C CA . TRP B 1 85 ? 1.088 -17.812 -13.125 1 94.44 85 TRP B CA 1
ATOM 1549 C C . TRP B 1 85 ? 0.298 -17.078 -12.047 1 94.44 85 TRP B C 1
ATOM 1551 O O . TRP B 1 85 ? 0.148 -17.578 -10.93 1 94.44 85 TRP B O 1
ATOM 1561 N N . ARG B 1 86 ? -0.224 -15.867 -12.258 1 93.12 86 ARG B N 1
ATOM 1562 C CA . ARG B 1 86 ? -0.984 -15.102 -11.273 1 93.12 86 ARG B CA 1
ATOM 1563 C C . ARG B 1 86 ? -2.26 -15.836 -10.875 1 93.12 86 ARG B C 1
ATOM 1565 O O . ARG B 1 86 ? -2.699 -15.734 -9.727 1 93.12 86 ARG B O 1
ATOM 1572 N N . ALA B 1 87 ? -2.764 -16.609 -11.711 1 89.06 87 ALA B N 1
ATOM 1573 C CA . ALA B 1 87 ? -3.988 -17.359 -11.43 1 89.06 87 ALA B CA 1
ATOM 1574 C C . ALA B 1 87 ? -3.688 -18.641 -10.656 1 89.06 87 ALA B C 1
ATOM 1576 O O . ALA B 1 87 ? -4.566 -19.188 -9.984 1 89.06 87 ALA B O 1
ATOM 1577 N N . THR B 1 88 ? -2.459 -19.047 -10.688 1 88.12 88 THR B N 1
ATOM 1578 C CA . THR B 1 88 ? -2.156 -20.359 -10.109 1 88.12 88 THR B CA 1
ATOM 1579 C C . THR B 1 88 ? -1.017 -20.25 -9.102 1 88.12 88 THR B C 1
ATOM 1581 O O . THR B 1 88 ? -1.107 -20.797 -7.996 1 88.12 88 THR B O 1
ATOM 1584 N N . GLY B 1 89 ? 0.036 -19.484 -9.531 1 90 89 GLY B N 1
ATOM 1585 C CA . GLY B 1 89 ? 1.253 -19.438 -8.734 1 90 89 GLY B CA 1
ATOM 1586 C C . GLY B 1 89 ? 1.208 -18.391 -7.648 1 90 89 GLY B C 1
ATOM 1587 O O . GLY B 1 89 ? 1.883 -18.516 -6.621 1 90 89 GLY B O 1
ATOM 1588 N N . ALA B 1 90 ? 0.463 -17.391 -7.898 1 93.12 90 ALA B N 1
ATOM 1589 C CA . ALA B 1 90 ? 0.401 -16.281 -6.949 1 93.12 90 ALA B CA 1
ATOM 1590 C C . ALA B 1 90 ? -0.712 -16.5 -5.926 1 93.12 90 ALA B C 1
ATOM 1592 O O . ALA B 1 90 ? -0.872 -15.711 -4.996 1 93.12 90 ALA B O 1
ATOM 1593 N N . LEU B 1 91 ? -1.455 -17.547 -6.109 1 90.31 91 LEU B N 1
ATOM 1594 C CA . LEU B 1 91 ? -2.531 -17.906 -5.188 1 90.31 91 LEU B CA 1
ATOM 1595 C C . LEU B 1 91 ? -2.232 -19.219 -4.48 1 90.31 91 LEU B C 1
ATOM 1597 O O . LEU B 1 91 ? -1.468 -20.047 -4.988 1 90.31 91 LEU B O 1
ATOM 1601 N N . GLU B 1 92 ? -2.82 -19.328 -3.307 1 89.94 92 GLU B N 1
ATOM 1602 C CA . GLU B 1 92 ? -2.75 -20.609 -2.621 1 89.94 92 GLU B CA 1
ATOM 1603 C C . GLU B 1 92 ? -3.516 -21.688 -3.387 1 89.94 92 GLU B C 1
ATOM 1605 O O . GLU B 1 92 ? -4.25 -21.375 -4.328 1 89.94 92 GLU B O 1
ATOM 1610 N N . LYS B 1 93 ? -3.381 -22.891 -2.914 1 82.88 93 LYS B N 1
ATOM 1611 C CA . LYS B 1 93 ? -3.949 -24.031 -3.615 1 82.88 93 LYS B CA 1
ATOM 1612 C C . LYS B 1 93 ? -5.473 -23.953 -3.664 1 82.88 93 LYS B C 1
ATOM 1614 O O . LYS B 1 93 ? -6.09 -24.391 -4.633 1 82.88 93 LYS B O 1
ATOM 1619 N N . ASP B 1 94 ? -6.012 -23.359 -2.654 1 77.88 94 ASP B N 1
ATOM 1620 C CA . ASP B 1 94 ? -7.465 -23.234 -2.609 1 77.88 94 ASP B CA 1
ATOM 1621 C C . ASP B 1 94 ? -7.953 -22.125 -3.543 1 77.88 94 ASP B C 1
ATOM 1623 O O . ASP B 1 94 ? -9.156 -21.984 -3.756 1 77.88 94 ASP B O 1
ATOM 1627 N N . GLN B 1 95 ? -7.051 -21.312 -4.117 1 80.38 95 GLN B N 1
ATOM 1628 C CA . GLN B 1 95 ? -7.305 -20.234 -5.066 1 80.38 95 GLN B CA 1
ATOM 1629 C C . GLN B 1 95 ? -8.125 -19.109 -4.426 1 80.38 95 GLN B C 1
ATOM 1631 O O . GLN B 1 95 ? -8.727 -18.297 -5.129 1 80.38 95 GLN B O 1
ATOM 1636 N N . GLN B 1 96 ? -8.172 -19.109 -3.152 1 83.31 96 GLN B N 1
ATOM 1637 C CA . GLN B 1 96 ? -9 -18.125 -2.451 1 83.31 96 GLN B CA 1
ATOM 1638 C C . GLN B 1 96 ? -8.141 -17.031 -1.823 1 83.31 96 GLN B C 1
ATOM 1640 O O . GLN B 1 96 ? -8.625 -15.938 -1.556 1 83.31 96 GLN B O 1
ATOM 1645 N N . SER B 1 97 ? -6.934 -17.422 -1.59 1 90.19 97 SER B N 1
ATOM 1646 C CA . SER B 1 97 ? -6.039 -16.484 -0.912 1 90.19 97 SER B CA 1
ATOM 1647 C C . SER B 1 97 ? -4.707 -16.375 -1.646 1 90.19 97 SER B C 1
ATOM 1649 O O . SER B 1 97 ? -4.371 -17.219 -2.473 1 90.19 97 SER B O 1
ATOM 1651 N N . PHE B 1 98 ? -4 -15.297 -1.374 1 92.69 98 PHE B N 1
ATOM 1652 C CA . PHE B 1 98 ? -2.672 -15.125 -1.955 1 92.69 98 PHE B CA 1
ATOM 1653 C C . PHE B 1 98 ? -1.674 -16.078 -1.311 1 92.69 98 PHE B C 1
ATOM 1655 O O . PHE B 1 98 ? -1.744 -16.344 -0.108 1 92.69 98 PHE B O 1
ATOM 1662 N N . ALA B 1 99 ? -0.813 -16.547 -2.146 1 93.88 99 ALA B N 1
ATOM 1663 C CA . ALA B 1 99 ? 0.355 -17.234 -1.602 1 93.88 99 ALA B CA 1
ATOM 1664 C C . ALA B 1 99 ? 1.28 -16.266 -0.881 1 93.88 99 ALA B C 1
ATOM 1666 O O . ALA B 1 99 ? 1.337 -15.078 -1.229 1 93.88 99 ALA B O 1
ATOM 1667 N N . PRO B 1 100 ? 1.972 -16.781 0.172 1 95.19 100 PRO B N 1
ATOM 1668 C CA . PRO B 1 100 ? 3.01 -15.93 0.763 1 95.19 100 PRO B CA 1
ATOM 1669 C C . PRO B 1 100 ? 4.066 -15.492 -0.251 1 95.19 100 PRO B C 1
ATOM 1671 O O . PRO B 1 100 ? 4.316 -16.203 -1.229 1 95.19 100 PRO B O 1
ATOM 1674 N N . VAL B 1 101 ? 4.75 -14.391 0.021 1 97.31 101 VAL B N 1
ATOM 1675 C CA . VAL B 1 101 ? 5.719 -13.805 -0.898 1 97.31 101 VAL B CA 1
ATOM 1676 C C . VAL B 1 101 ? 6.82 -14.82 -1.203 1 97.31 101 VAL B C 1
ATOM 1678 O O . VAL B 1 101 ? 7.258 -14.938 -2.35 1 97.31 101 VAL B O 1
ATOM 1681 N N . GLU B 1 102 ? 7.254 -15.516 -0.188 1 96.62 102 GLU B N 1
ATOM 1682 C CA . GLU B 1 102 ? 8.312 -16.5 -0.379 1 96.62 102 GLU B CA 1
ATOM 1683 C C . GLU B 1 102 ? 7.906 -17.562 -1.4 1 96.62 102 GLU B C 1
ATOM 1685 O O . GLU B 1 102 ? 8.695 -17.922 -2.268 1 96.62 102 GLU B O 1
ATOM 1690 N N . GLN B 1 103 ? 6.746 -18.047 -1.294 1 95.75 103 GLN B N 1
ATOM 1691 C CA . GLN B 1 103 ? 6.234 -19.031 -2.244 1 95.75 103 GLN B CA 1
ATOM 1692 C C . GLN B 1 103 ? 6.094 -18.422 -3.637 1 95.75 103 GLN B C 1
ATOM 1694 O O . GLN B 1 103 ? 6.441 -19.047 -4.637 1 95.75 103 GLN B O 1
ATOM 1699 N N . MET B 1 104 ? 5.508 -17.25 -3.77 1 96.81 104 MET B N 1
ATOM 1700 C CA . MET B 1 104 ? 5.395 -16.562 -5.059 1 96.81 104 MET B CA 1
ATOM 1701 C C . MET B 1 104 ? 6.762 -16.406 -5.707 1 96.81 104 MET B C 1
ATOM 1703 O O . MET B 1 104 ? 6.91 -16.594 -6.914 1 96.81 104 MET B O 1
ATOM 1707 N N . THR B 1 105 ? 7.738 -15.992 -4.883 1 97.69 105 THR B N 1
ATOM 1708 C CA . THR B 1 105 ? 9.102 -15.836 -5.375 1 97.69 105 THR B CA 1
ATOM 1709 C C . THR B 1 105 ? 9.609 -17.141 -5.98 1 97.69 105 THR B C 1
ATOM 1711 O O . THR B 1 105 ? 10.117 -17.156 -7.102 1 97.69 105 THR B O 1
ATOM 1714 N N . ALA B 1 106 ? 9.453 -18.188 -5.293 1 96.44 106 ALA B N 1
ATOM 1715 C CA . ALA B 1 106 ? 9.938 -19.484 -5.738 1 96.44 106 ALA B CA 1
ATOM 1716 C C . ALA B 1 106 ? 9.258 -19.906 -7.039 1 96.44 106 ALA B C 1
ATOM 1718 O O . ALA B 1 106 ? 9.922 -20.328 -7.988 1 96.44 106 ALA B O 1
ATOM 1719 N N . THR B 1 107 ? 7.938 -19.812 -7.16 1 96.19 107 THR B N 1
ATOM 1720 C CA . THR B 1 107 ? 7.191 -20.281 -8.32 1 96.19 107 THR B CA 1
ATOM 1721 C C . THR B 1 107 ? 7.406 -19.375 -9.516 1 96.19 107 THR B C 1
ATOM 1723 O O . THR B 1 107 ? 7.43 -19.828 -10.664 1 96.19 107 THR B O 1
ATOM 1726 N N . LEU B 1 108 ? 7.516 -18.047 -9.281 1 97.12 108 LEU B N 1
ATOM 1727 C CA . LEU B 1 108 ? 7.781 -17.109 -10.375 1 97.12 108 LEU B CA 1
ATOM 1728 C C . LEU B 1 108 ? 9.141 -17.391 -11.008 1 97.12 108 LEU B C 1
ATOM 1730 O O . LEU B 1 108 ? 9.273 -17.391 -12.234 1 97.12 108 LEU B O 1
ATOM 1734 N N . ARG B 1 109 ? 10.109 -17.656 -10.211 1 95.12 109 ARG B N 1
ATOM 1735 C CA . ARG B 1 109 ? 11.438 -17.984 -10.719 1 95.12 109 ARG B CA 1
ATOM 1736 C C . ARG B 1 109 ? 11.414 -19.266 -11.531 1 95.12 109 ARG B C 1
ATOM 1738 O O . ARG B 1 109 ? 12.117 -19.391 -12.531 1 95.12 109 ARG B O 1
ATOM 1745 N N . ALA B 1 110 ? 10.625 -20.188 -11.148 1 92.12 110 ALA B N 1
ATOM 1746 C CA . ALA B 1 110 ? 10.523 -21.484 -11.828 1 92.12 110 ALA B CA 1
ATOM 1747 C C . ALA B 1 110 ? 9.891 -21.328 -13.203 1 92.12 110 ALA B C 1
ATOM 1749 O O . ALA B 1 110 ? 10.25 -22.031 -14.148 1 92.12 110 ALA B O 1
ATOM 1750 N N . VAL B 1 111 ? 8.953 -20.406 -13.398 1 89.38 111 VAL B N 1
ATOM 1751 C CA . VAL B 1 111 ? 8.242 -20.25 -14.656 1 89.38 111 VAL B CA 1
ATOM 1752 C C . VAL B 1 111 ? 9.047 -19.359 -15.602 1 89.38 111 VAL B C 1
ATOM 1754 O O . VAL B 1 111 ? 8.938 -19.469 -16.828 1 89.38 111 VAL B O 1
ATOM 1757 N N . SER B 1 112 ? 9.773 -18.375 -15.109 1 80.88 112 SER B N 1
ATOM 1758 C CA . SER B 1 112 ? 10.531 -17.422 -15.93 1 80.88 112 SER B CA 1
ATOM 1759 C C . SER B 1 112 ? 11.852 -18.016 -16.391 1 80.88 112 SER B C 1
ATOM 1761 O O . SER B 1 112 ? 12.508 -17.469 -17.281 1 80.88 112 SER B O 1
ATOM 1763 N N . GLY B 1 113 ? 12.414 -18.891 -15.672 1 71.19 113 GLY B N 1
ATOM 1764 C CA . GLY B 1 113 ? 13.617 -19.578 -16.094 1 71.19 113 GLY B CA 1
ATOM 1765 C C . GLY B 1 113 ? 13.383 -20.516 -17.281 1 71.19 113 GLY B C 1
ATOM 1766 O O . GLY B 1 113 ? 14.336 -21.062 -17.844 1 71.19 113 GLY B O 1
ATOM 1767 N N . ASN B 1 114 ? 12.102 -20.75 -17.578 1 50.12 114 ASN B N 1
ATOM 1768 C CA . ASN B 1 114 ? 11.836 -21.594 -18.734 1 50.12 114 ASN B CA 1
ATOM 1769 C C . ASN B 1 114 ? 11.609 -20.781 -20 1 50.12 114 ASN B C 1
ATOM 1771 O O . ASN B 1 114 ? 11.016 -19.703 -19.953 1 50.12 114 ASN B O 1
#

Foldseek 3Di:
DPPPPPPPDLVVQLVVLVVQLLPQADDDALVVSLVSNVVSLVSNQVSQVVNCVVDPVNDGRHDDQQRSLVSSLVRYVVPVVCVVCSQPQQPDNVSPGGDGSVSSSVVRNVVRVD/DPPPPPPPPLVVQLVVLVVQLLPQADDDALVVSLVSNVVSLVSNQVSQVVNCVVDPVNDGRHDDQQRSLVSSLVRYVVPVVCVVCSQPQQPDPVSPGGDGSVSSSVVRNVVRVD

Radius of gyration: 19.08 Å; Cα contacts (8 Å, |Δi|>4): 265; chains: 2; bounding box: 39×64×42 Å

Secondary structure (DSSP, 8-state):
---------THHHHHHHHHHHHT----S-HHHHHHHHHHHHHHHHHHHHHHHHH-TT-----B-HHHHHHHHHHTTTT-GGGHHHHHHTSB-TTSSSBPPHHHHHHHHHHHH--/---------THHHHHHHHHHHHT----S-HHHHHHHHHHHHHHHHHHHHHHHHH-TT-----B-HHHHHHHHHHTTTT-GGGHHHHHHTSB-TTSSSBPPHHHHHHHHHHHH--

Organism: Uncinula necator (NCBI:txid52586)

pLDDT: mean 89.74, std 13.74, range [37.22, 98.81]

Sequence (228 aa):
MIASTHKPSAAMPYRNAYNNLLNTKFTTSATDFCNDFQRNLQNFRNAAASLEAMNENSMKYGISEGMASIMFFQGTAHISWLETWRATGALEKDQQSFAPVEQMTATLRAVSGNMIASTHKPSAAMPYRNAYNNLLNTKFTTSATDFCNDFQRNLQNFRNAAASLEAMNENSMKYGISEGMASIMFFQGTAHISWLETWRATGALEKDQQSFAPVEQMTATLRAVSGN

Solvent-accessible surface area (backbone atoms only — not comparable to full-atom values): 12283 Å² total; per-residue (Å²): 133,79,74,76,76,72,70,76,33,52,38,49,60,33,50,52,24,46,51,50,38,72,65,41,52,62,80,85,43,50,65,58,30,47,52,51,44,52,50,28,46,50,48,29,49,50,30,20,52,54,37,38,72,70,41,85,79,70,60,43,40,53,78,31,60,41,45,54,21,54,51,56,52,58,24,44,64,86,44,70,92,46,51,65,45,55,68,53,46,40,21,32,94,84,42,34,42,67,25,52,52,70,54,26,45,54,48,45,42,60,59,62,74,99,132,79,74,76,76,71,68,77,34,49,38,49,59,33,50,54,26,44,51,51,38,72,64,42,52,60,79,85,43,50,64,58,31,47,51,52,44,54,50,30,48,49,50,26,49,51,30,18,51,55,36,38,73,69,40,85,79,71,59,45,40,53,79,31,59,39,45,52,19,52,52,56,53,58,24,44,65,84,44,70,91,45,50,65,45,55,68,52,45,41,21,31,95,84,42,35,40,68,24,52,51,70,55,27,46,54,48,47,41,61,59,61,76,99